Protein AF-A0A2X3K3F7-F1 (afdb_monomer_lite)

Sequence (188 aa):
MARFVVLVIDSFGVGAMKDVTLVRPQDAGANTCGHILSQLPHLQLPTLEKLGLINALGYAPGDMQPSDSATWGVAELQHEGGDTFMGHQEILGTRPLPPLRMPFRDVIDRVEQALVSAGWQVERRGDDLQFLWVNQAVAIGDNLEADLGQVYNITANLSVISFDDAIKIGRIVREQVQVGRSLHLAAC

Foldseek 3Di:
DPDDDDDDPAPQALFDDPCCCPQPVVCPTDGRPLVVCLVVQPDDDPVVLQQAVCVASVHRNHDRDGHPNHDDDDDDDQERDRDPVSVVCVVVPDRDDHWDQAFVVNLVVVLVVLCVVVPWDWDWDDDPATWIQTPVFWTWGFDPPDDGRQEIEIEGACVRDPPVVSVVSQVSQVVSDDHPYYYDHHYD

Organism: Escherichia coli (NCBI:txid562)

pLDDT: mean 90.26, std 9.82, range [47.12, 98.25]

Radius of gyration: 21.95 Å; chains: 1; bounding box: 50×35×58 Å

InterPro domains:
  IPR010045 Phosphopentomutase [PTHR21110] (1-183)
  IPR017850 Alkaline-phosphatase-like, core domain superfamily [G3DSA:3.40.720.10] (1-128)
  IPR017850 Alkaline-phosphatase-like, core domain superfamily [SSF53649] (3-114)

Secondary structure (DSSP, 8-state):
---------TT--SS--TTHHHH-GGGTT--HHHHHHHHSTT---HHHHHTTHHHHHSS-SSS----TT---------SSS--HHHHHHHHTT--PPPP----GGGTHHHHHHHHHHTT--EEEE-SSS-EEEETTTEEEEE-SSSSTTSBEEEEE-TTTS-HHHHHHHHHHHHHT--SSB---EEE-

Structure (mmCIF, N/CA/C/O backbone):
data_AF-A0A2X3K3F7-F1
#
_entry.id   AF-A0A2X3K3F7-F1
#
loop_
_atom_site.group_PDB
_atom_site.id
_atom_site.type_symbol
_atom_site.label_atom_id
_atom_site.label_alt_id
_atom_site.label_comp_id
_atom_site.label_asym_id
_atom_site.label_entity_id
_atom_site.label_seq_id
_atom_site.pdbx_PDB_ins_code
_atom_site.Cartn_x
_atom_site.Cartn_y
_atom_site.Cartn_z
_atom_site.occupancy
_atom_site.B_iso_or_equiv
_atom_site.auth_seq_id
_atom_site.auth_comp_id
_atom_site.auth_asym_id
_atom_site.auth_atom_id
_atom_site.pdbx_PDB_model_num
ATOM 1 N N . MET A 1 1 ? -7.650 -9.501 -32.379 1.00 72.19 1 MET A N 1
ATOM 2 C CA . MET A 1 1 ? -6.765 -9.924 -31.270 1.00 72.19 1 MET A CA 1
ATOM 3 C C . MET A 1 1 ? -7.655 -10.609 -30.237 1.00 72.19 1 MET A C 1
ATOM 5 O O . MET A 1 1 ? -8.638 -9.992 -29.859 1.00 72.19 1 MET A O 1
ATOM 9 N N . ALA A 1 2 ? -7.433 -11.880 -29.882 1.00 84.75 2 ALA A N 1
ATOM 10 C CA . ALA A 1 2 ? -8.417 -12.630 -29.078 1.00 84.75 2 ALA A CA 1
ATOM 11 C C . ALA A 1 2 ? -8.166 -12.582 -27.558 1.00 84.75 2 ALA A C 1
ATOM 13 O O . ALA A 1 2 ? -9.078 -12.891 -26.796 1.00 84.75 2 ALA A O 1
ATOM 14 N N . ARG A 1 3 ? -6.948 -12.233 -27.107 1.00 91.81 3 ARG A N 1
ATOM 15 C CA . ARG A 1 3 ? -6.550 -12.186 -25.686 1.00 91.81 3 ARG A CA 1
ATOM 16 C C . ARG A 1 3 ? -5.463 -11.135 -25.459 1.00 91.81 3 ARG A C 1
ATOM 18 O O . ARG A 1 3 ? -4.628 -10.930 -26.337 1.00 91.81 3 ARG A O 1
ATOM 25 N N . PHE A 1 4 ? -5.474 -10.529 -24.278 1.00 92.12 4 PHE A N 1
ATOM 26 C CA . PHE A 1 4 ? -4.468 -9.589 -23.788 1.00 92.12 4 PHE A CA 1
ATOM 27 C C . PHE A 1 4 ? -4.149 -9.947 -22.331 1.00 92.12 4 PHE A C 1
ATOM 29 O O . PHE A 1 4 ? -5.055 -10.335 -21.594 1.00 92.12 4 PHE A O 1
ATOM 36 N N . VAL A 1 5 ? -2.876 -9.874 -21.938 1.00 93.19 5 VAL A N 1
ATOM 37 C CA . VAL A 1 5 ? -2.409 -10.210 -20.585 1.00 93.19 5 VAL A CA 1
ATOM 38 C C . VAL A 1 5 ? -1.731 -8.982 -20.000 1.00 93.19 5 VAL A C 1
ATOM 40 O O . VAL A 1 5 ? -0.825 -8.431 -20.619 1.00 93.19 5 VAL A O 1
ATOM 43 N N . VAL A 1 6 ? -2.161 -8.587 -18.805 1.00 93.12 6 VAL A N 1
ATOM 44 C CA . VAL A 1 6 ? -1.529 -7.530 -18.011 1.00 93.12 6 VAL A CA 1
ATOM 45 C C . VAL A 1 6 ? -0.791 -8.192 -16.856 1.00 93.12 6 VAL A C 1
ATOM 47 O O . VAL A 1 6 ? -1.391 -8.959 -16.105 1.00 93.12 6 VAL A O 1
ATOM 50 N N . LEU A 1 7 ? 0.504 -7.905 -16.728 1.00 94.31 7 LEU A N 1
ATOM 51 C CA . LEU A 1 7 ? 1.331 -8.303 -15.592 1.00 94.31 7 LEU A CA 1
ATOM 52 C C . LEU A 1 7 ? 1.739 -7.040 -14.836 1.00 94.31 7 LEU A C 1
ATOM 54 O O . LEU A 1 7 ? 2.378 -6.165 -15.415 1.00 94.31 7 LEU A O 1
ATOM 58 N N . VAL A 1 8 ? 1.390 -6.966 -13.554 1.00 94.94 8 VAL A N 1
ATOM 59 C CA . VAL A 1 8 ? 1.801 -5.879 -12.659 1.00 94.94 8 VAL A CA 1
ATOM 60 C C . VAL A 1 8 ? 2.859 -6.430 -11.708 1.00 94.94 8 VAL A C 1
ATOM 62 O O . VAL A 1 8 ? 2.598 -7.391 -10.987 1.00 94.94 8 VAL A O 1
ATOM 65 N N . ILE A 1 9 ? 4.057 -5.842 -11.728 1.00 94.81 9 ILE A N 1
ATOM 66 C CA . ILE A 1 9 ? 5.096 -6.096 -10.725 1.00 94.81 9 ILE A CA 1
ATOM 67 C C . ILE A 1 9 ? 4.930 -5.014 -9.659 1.00 94.81 9 ILE A C 1
ATOM 69 O O . ILE A 1 9 ? 5.374 -3.881 -9.845 1.00 94.81 9 ILE A O 1
ATOM 73 N N . ASP A 1 10 ? 4.207 -5.345 -8.592 1.00 92.75 10 ASP A N 1
ATOM 74 C CA . ASP A 1 10 ? 3.819 -4.366 -7.574 1.00 92.75 10 ASP A CA 1
ATOM 75 C C . ASP A 1 10 ? 5.052 -3.711 -6.925 1.00 92.75 10 ASP A C 1
ATOM 77 O O . ASP A 1 10 ? 6.082 -4.360 -6.730 1.00 92.75 10 ASP A O 1
ATOM 81 N N . SER A 1 11 ? 4.955 -2.418 -6.606 1.00 90.94 11 SER A N 1
ATOM 82 C CA . SER A 1 11 ? 6.020 -1.557 -6.051 1.00 90.94 11 SER A CA 1
ATOM 83 C C . SER A 1 11 ? 7.311 -1.380 -6.883 1.00 90.94 11 SER A C 1
ATOM 85 O O . SER A 1 11 ? 8.252 -0.709 -6.447 1.00 90.94 11 SER A O 1
ATOM 87 N N . PHE A 1 12 ? 7.383 -1.924 -8.102 1.00 94.69 12 PHE A N 1
ATOM 88 C CA . PHE A 1 12 ? 8.602 -1.924 -8.919 1.00 94.69 12 PHE A CA 1
ATOM 89 C C . PHE A 1 12 ? 8.700 -0.703 -9.854 1.00 94.69 12 PHE A C 1
ATOM 91 O O . PHE A 1 12 ? 8.506 -0.797 -11.066 1.00 94.69 12 PHE A O 1
ATOM 98 N N . GLY A 1 13 ? 8.996 0.468 -9.281 1.00 94.69 13 GLY A N 1
ATOM 99 C CA . GLY A 1 13 ? 9.160 1.726 -10.023 1.00 94.69 13 GLY A CA 1
ATOM 100 C C . GLY A 1 13 ? 10.515 1.880 -10.735 1.00 94.69 13 GLY A C 1
ATOM 101 O O . GLY A 1 13 ? 11.536 1.364 -10.276 1.00 94.69 13 GLY A O 1
ATOM 102 N N . VAL A 1 14 ? 10.536 2.647 -11.834 1.00 96.06 14 VAL A N 1
ATOM 103 C CA . VAL A 1 14 ? 11.740 2.951 -12.649 1.00 96.06 14 VAL A CA 1
ATOM 104 C C . VAL A 1 14 ? 12.329 4.350 -12.407 1.00 96.06 14 VAL A C 1
ATOM 106 O O . VAL A 1 14 ? 13.217 4.788 -13.132 1.00 96.06 14 VAL A O 1
ATOM 109 N N . GLY A 1 15 ? 11.847 5.059 -11.386 1.00 94.69 15 GLY A N 1
ATOM 110 C CA . GLY A 1 15 ? 12.332 6.385 -11.008 1.00 94.69 15 GLY A CA 1
ATOM 111 C C . GLY A 1 15 ? 11.237 7.262 -10.408 1.00 94.69 15 GLY A C 1
ATOM 112 O O . GLY A 1 15 ? 10.048 7.013 -10.605 1.00 94.69 15 GLY A O 1
ATOM 113 N N . ALA A 1 16 ? 11.653 8.285 -9.668 1.00 93.50 16 ALA A N 1
ATOM 114 C CA . ALA A 1 16 ? 10.769 9.284 -9.088 1.00 93.50 16 ALA A CA 1
ATOM 115 C C . ALA A 1 16 ? 10.138 10.165 -10.180 1.00 93.50 16 ALA A C 1
ATOM 117 O O . ALA A 1 16 ? 10.809 10.573 -11.132 1.00 93.50 16 ALA A O 1
ATOM 118 N N . MET A 1 17 ? 8.855 10.492 -10.016 1.00 92.69 17 MET A N 1
ATOM 119 C CA . MET A 1 17 ? 8.161 11.463 -10.865 1.00 92.69 17 MET A CA 1
ATOM 120 C C . MET A 1 17 ? 8.674 12.888 -10.621 1.00 92.69 17 MET A C 1
ATOM 122 O O . MET A 1 17 ? 9.262 13.200 -9.582 1.00 92.69 17 MET A O 1
ATOM 126 N N . LYS A 1 18 ? 8.452 13.781 -11.590 1.00 90.69 18 LYS A N 1
ATOM 127 C CA . LYS A 1 18 ? 8.990 15.156 -11.566 1.00 90.69 18 LYS A CA 1
ATOM 128 C C . LYS A 1 18 ? 8.441 16.011 -10.424 1.00 90.69 18 LYS A C 1
ATOM 130 O O . LYS A 1 18 ? 9.105 16.946 -9.989 1.00 90.69 18 LYS A O 1
ATOM 135 N N . ASP A 1 19 ? 7.233 15.714 -9.972 1.00 89.25 19 ASP A N 1
ATOM 136 C CA . ASP A 1 19 ? 6.513 16.420 -8.918 1.00 89.25 19 ASP A CA 1
ATOM 137 C C . ASP A 1 19 ? 6.838 15.905 -7.508 1.00 89.25 19 ASP A C 1
ATOM 139 O O . ASP A 1 19 ? 6.460 16.558 -6.537 1.00 89.25 19 ASP A O 1
ATOM 143 N N . VAL A 1 20 ? 7.576 14.794 -7.368 1.00 90.50 20 VAL A N 1
ATOM 144 C CA . VAL A 1 20 ? 7.874 14.158 -6.069 1.00 90.50 20 VAL A CA 1
ATOM 145 C C . VAL A 1 20 ? 8.472 15.143 -5.068 1.00 90.50 20 VAL A C 1
ATOM 147 O O . VAL A 1 20 ? 8.073 15.154 -3.911 1.00 90.50 20 VAL A O 1
ATOM 150 N N . THR A 1 21 ? 9.362 16.041 -5.491 1.00 89.50 21 THR A N 1
ATOM 151 C CA . THR A 1 21 ? 9.960 17.045 -4.591 1.00 89.50 21 THR A CA 1
ATOM 152 C C . THR A 1 21 ? 8.951 18.052 -4.033 1.00 89.50 21 THR A C 1
ATOM 154 O O . THR A 1 21 ? 9.218 18.662 -2.999 1.00 89.50 21 THR A O 1
ATOM 157 N N . LEU A 1 22 ? 7.801 18.222 -4.690 1.00 87.94 22 LEU A N 1
ATOM 158 C CA . LEU A 1 22 ? 6.714 19.103 -4.270 1.00 87.94 22 LEU A CA 1
ATOM 159 C C . LEU A 1 22 ? 5.677 18.361 -3.423 1.00 87.94 22 LEU A C 1
ATOM 161 O O . LEU A 1 22 ? 5.235 18.890 -2.406 1.00 87.94 22 LEU A O 1
ATOM 165 N N . VAL A 1 23 ? 5.277 17.155 -3.842 1.00 85.62 23 VAL A N 1
ATOM 166 C CA . VAL A 1 23 ? 4.144 16.434 -3.234 1.00 85.62 23 VAL A CA 1
ATOM 167 C C . VAL A 1 23 ? 4.560 15.398 -2.187 1.00 85.62 23 VAL A C 1
ATOM 169 O O . VAL A 1 23 ? 3.798 15.127 -1.261 1.00 85.62 23 VAL A O 1
ATOM 172 N N . ARG A 1 24 ? 5.761 14.820 -2.313 1.00 86.94 24 ARG A N 1
ATOM 173 C CA . ARG A 1 24 ? 6.313 13.767 -1.440 1.00 86.94 24 ARG A CA 1
ATOM 174 C C . ARG A 1 24 ? 7.835 13.905 -1.307 1.00 86.94 24 ARG A C 1
ATOM 176 O O . ARG A 1 24 ? 8.577 13.029 -1.752 1.00 86.94 24 ARG A O 1
ATOM 183 N N . PRO A 1 25 ? 8.339 14.999 -0.710 1.00 88.88 25 PRO A N 1
ATOM 184 C CA . PRO A 1 25 ? 9.775 15.276 -0.648 1.00 88.88 25 PRO A CA 1
ATOM 185 C C . PRO A 1 25 ? 10.594 14.158 0.017 1.00 88.88 25 PRO A C 1
ATOM 187 O O . PRO A 1 25 ? 11.779 14.022 -0.275 1.00 88.88 25 PRO A O 1
ATOM 190 N N . GLN A 1 26 ? 9.975 13.338 0.870 1.00 88.25 26 GLN A N 1
ATOM 191 C CA . GLN A 1 26 ? 10.596 12.160 1.476 1.00 88.25 26 GLN A CA 1
ATOM 192 C C . GLN A 1 26 ? 10.981 11.063 0.467 1.00 88.25 26 GLN A C 1
ATOM 194 O O . GLN A 1 26 ? 11.910 10.308 0.735 1.00 88.25 26 GLN A O 1
ATOM 199 N N . ASP A 1 27 ? 10.317 11.005 -0.691 1.00 90.12 27 ASP A N 1
ATOM 200 C CA . ASP A 1 27 ? 10.570 10.016 -1.748 1.00 90.12 27 ASP A CA 1
ATOM 201 C C . ASP A 1 27 ? 11.509 10.567 -2.842 1.00 90.12 27 ASP A C 1
ATOM 203 O O . ASP A 1 27 ? 11.710 9.948 -3.892 1.00 90.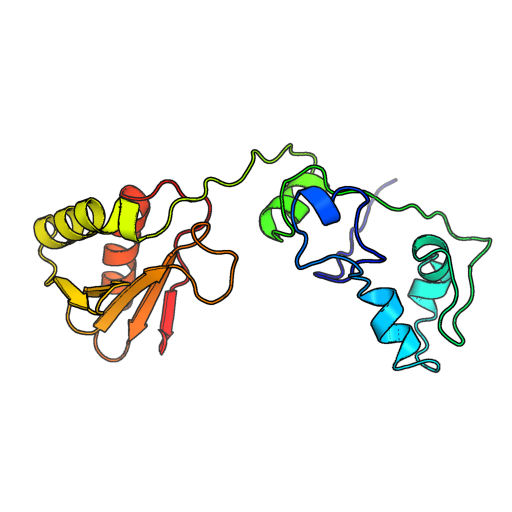12 27 ASP A O 1
ATOM 207 N N . ALA A 1 28 ? 12.097 11.749 -2.626 1.00 92.31 28 ALA A N 1
ATOM 208 C CA . ALA A 1 28 ? 13.020 12.357 -3.574 1.00 92.31 28 ALA A CA 1
ATOM 209 C C . ALA A 1 28 ? 14.226 11.438 -3.845 1.00 92.31 28 ALA A C 1
ATOM 211 O O . ALA A 1 28 ? 14.937 11.019 -2.934 1.00 92.31 28 ALA A O 1
ATOM 212 N N . GLY A 1 29 ? 14.468 11.146 -5.126 1.00 92.75 29 GLY A N 1
ATOM 213 C CA . GLY A 1 29 ? 15.538 10.241 -5.556 1.00 92.75 29 GLY A CA 1
ATOM 214 C C . GLY A 1 29 ? 15.168 8.753 -5.538 1.00 92.75 29 GLY A C 1
ATOM 215 O O . GLY A 1 29 ? 16.035 7.922 -5.800 1.00 92.75 29 GLY A O 1
ATOM 216 N N . ALA A 1 30 ? 13.909 8.391 -5.270 1.00 94.06 30 ALA A N 1
ATOM 217 C CA . ALA A 1 30 ? 13.462 7.005 -5.362 1.00 94.06 30 ALA A CA 1
ATOM 218 C C . ALA A 1 30 ? 13.681 6.428 -6.775 1.00 94.06 30 ALA A C 1
ATOM 220 O O . ALA A 1 30 ? 13.276 7.016 -7.776 1.00 94.06 30 ALA A O 1
ATOM 221 N N . ASN A 1 31 ? 14.311 5.255 -6.863 1.00 96.69 31 ASN A N 1
ATOM 222 C CA . ASN A 1 31 ? 14.410 4.467 -8.091 1.00 96.69 31 ASN A CA 1
ATOM 223 C C . ASN A 1 31 ? 14.585 2.983 -7.742 1.00 96.69 31 ASN A C 1
ATOM 225 O O . ASN A 1 31 ? 15.706 2.504 -7.579 1.00 96.69 31 ASN A O 1
ATOM 229 N N . THR A 1 32 ? 13.477 2.256 -7.588 1.00 96.31 32 THR A N 1
ATOM 230 C CA . THR A 1 32 ? 13.492 0.857 -7.133 1.00 96.31 32 THR A CA 1
ATOM 231 C C . THR A 1 32 ? 14.276 -0.043 -8.087 1.00 96.31 32 THR A C 1
ATOM 233 O O . THR A 1 32 ? 15.220 -0.709 -7.665 1.00 96.31 32 THR A O 1
ATOM 236 N N . CYS A 1 33 ? 13.932 -0.029 -9.379 1.00 96.81 33 CYS A N 1
ATOM 237 C CA . CYS A 1 33 ? 14.613 -0.822 -10.403 1.00 96.81 33 CYS A CA 1
ATOM 238 C C . CYS A 1 33 ? 16.107 -0.474 -10.478 1.00 96.81 33 CYS A C 1
ATOM 240 O O . CYS A 1 33 ? 16.961 -1.358 -10.391 1.00 96.81 33 CYS A O 1
ATOM 242 N N . GLY A 1 34 ? 16.424 0.822 -10.562 1.00 96.94 34 GLY A N 1
ATOM 243 C CA . GLY A 1 34 ? 17.795 1.313 -10.632 1.00 96.94 34 GLY A CA 1
ATOM 244 C C . GLY A 1 34 ? 18.634 0.894 -9.428 1.00 96.94 34 GLY A C 1
ATOM 245 O O . GLY A 1 34 ? 19.728 0.371 -9.606 1.00 96.94 34 GLY A O 1
ATOM 246 N N . HIS A 1 35 ? 18.124 1.061 -8.204 1.00 97.44 35 HIS A N 1
ATOM 247 C CA . HIS A 1 35 ? 18.850 0.684 -6.989 1.00 97.44 35 HIS A CA 1
ATOM 248 C C . HIS A 1 35 ? 19.063 -0.828 -6.869 1.00 97.44 35 HIS A C 1
ATOM 250 O O . HIS A 1 35 ? 20.160 -1.246 -6.498 1.00 97.44 35 HIS A O 1
ATOM 256 N N . ILE A 1 36 ? 18.063 -1.648 -7.217 1.00 96.88 36 ILE A N 1
ATOM 257 C CA . ILE A 1 36 ? 18.200 -3.113 -7.209 1.00 96.88 36 ILE A CA 1
ATOM 258 C C . ILE A 1 36 ? 19.294 -3.547 -8.184 1.00 96.88 36 ILE A C 1
ATOM 260 O O . ILE A 1 36 ? 20.192 -4.295 -7.802 1.00 96.88 36 ILE A O 1
ATOM 264 N N . LEU A 1 37 ? 19.252 -3.058 -9.424 1.00 96.56 37 LEU A N 1
ATOM 265 C CA . LEU A 1 37 ? 20.234 -3.433 -10.438 1.00 96.56 37 LEU A CA 1
ATOM 266 C C . LEU A 1 37 ? 21.633 -2.876 -10.133 1.00 96.56 37 LEU A C 1
ATOM 268 O O . LEU A 1 37 ? 22.616 -3.552 -10.408 1.00 96.56 37 LEU A O 1
ATOM 272 N N . SER A 1 38 ? 21.746 -1.700 -9.506 1.00 96.38 38 SER A N 1
ATOM 273 C CA . SER A 1 38 ? 23.041 -1.184 -9.038 1.00 96.38 38 SER A CA 1
ATOM 274 C C . SER A 1 38 ? 23.641 -2.027 -7.907 1.00 96.38 38 SER A C 1
ATOM 276 O O . SER A 1 38 ? 24.858 -2.177 -7.833 1.00 96.38 38 SER A O 1
ATOM 278 N N . GLN A 1 39 ? 22.814 -2.568 -7.004 1.00 97.94 39 GLN A N 1
ATOM 279 C CA . GLN A 1 39 ? 23.281 -3.451 -5.927 1.00 97.94 39 GLN A CA 1
ATOM 280 C C . GLN A 1 39 ? 23.583 -4.871 -6.420 1.00 97.94 39 GLN A C 1
ATOM 282 O O . GLN A 1 39 ? 24.449 -5.546 -5.865 1.00 97.94 39 GLN A O 1
ATOM 287 N N . LEU A 1 40 ? 22.879 -5.321 -7.460 1.00 97.31 40 LEU A N 1
ATOM 288 C CA . LEU A 1 40 ? 23.013 -6.643 -8.064 1.00 97.31 40 LEU A CA 1
ATOM 289 C C . LEU A 1 40 ? 23.355 -6.508 -9.558 1.00 97.31 40 LEU A C 1
ATOM 291 O O . LEU A 1 40 ? 22.532 -6.864 -10.404 1.00 97.31 40 LEU A O 1
ATOM 295 N N . PRO A 1 41 ? 24.566 -6.035 -9.910 1.00 95.81 41 PRO A N 1
ATOM 296 C CA . PRO A 1 41 ? 24.918 -5.702 -11.296 1.00 95.81 41 PRO A CA 1
ATOM 297 C C . PRO A 1 41 ? 24.871 -6.905 -12.246 1.00 95.81 41 PRO A C 1
ATOM 299 O O . PRO A 1 41 ? 24.624 -6.737 -13.435 1.00 95.81 41 PRO A O 1
ATOM 302 N N . HIS A 1 42 ? 25.046 -8.117 -11.713 1.00 97.62 42 HIS A N 1
ATOM 303 C CA . HIS A 1 42 ? 25.013 -9.369 -12.471 1.00 97.62 42 HIS A CA 1
ATOM 304 C C . HIS A 1 42 ? 23.628 -10.031 -12.517 1.00 97.62 42 HIS A C 1
ATOM 306 O O . HIS A 1 42 ? 23.504 -11.139 -13.041 1.00 97.62 42 HIS A O 1
ATOM 312 N N . LEU A 1 43 ? 22.588 -9.414 -11.943 1.00 96.69 43 LEU A N 1
ATOM 313 C CA . LEU A 1 43 ? 21.226 -9.939 -12.020 1.00 96.69 43 LEU A CA 1
ATOM 314 C C . LEU A 1 43 ? 20.769 -9.976 -13.483 1.00 96.69 43 LEU A C 1
ATOM 316 O O . LEU A 1 43 ? 20.803 -8.968 -14.179 1.00 96.69 43 LEU A O 1
ATOM 320 N N . GLN A 1 44 ? 20.310 -11.143 -13.934 1.00 95.50 44 GLN A N 1
ATOM 321 C CA . GLN A 1 44 ? 19.855 -11.356 -15.305 1.00 95.50 44 GLN A CA 1
ATOM 322 C C . GLN A 1 44 ? 18.349 -11.608 -15.330 1.00 95.50 44 GLN A C 1
ATOM 324 O O . GLN A 1 44 ? 17.865 -12.608 -14.797 1.00 95.50 44 GLN A O 1
ATOM 329 N N . LEU A 1 45 ? 17.607 -10.721 -15.993 1.00 95.88 45 LEU A N 1
ATOM 330 C CA . LEU A 1 45 ? 16.164 -10.845 -16.211 1.00 95.88 45 LEU A CA 1
ATOM 331 C C . LEU A 1 45 ? 15.881 -10.832 -17.721 1.00 95.88 45 LEU A C 1
ATOM 333 O O . LEU A 1 45 ? 15.252 -9.895 -18.214 1.00 95.88 45 LEU A O 1
ATOM 337 N N . PRO A 1 46 ? 16.320 -11.859 -18.476 1.00 96.31 46 PRO A N 1
ATOM 338 C CA . PRO A 1 46 ? 16.393 -11.815 -19.942 1.00 96.31 46 PRO A CA 1
ATOM 339 C C . PRO A 1 46 ? 15.039 -11.547 -20.615 1.00 96.31 46 PRO A C 1
ATOM 341 O O . PRO A 1 46 ? 14.961 -10.897 -21.656 1.00 96.31 46 PRO A O 1
ATOM 344 N N . THR A 1 47 ? 13.937 -12.003 -20.014 1.00 97.00 47 THR A N 1
ATOM 345 C CA . THR A 1 47 ? 12.590 -11.707 -20.521 1.00 97.00 47 THR A CA 1
ATOM 346 C C . THR A 1 47 ? 12.227 -10.232 -20.349 1.00 97.00 47 THR A C 1
ATOM 348 O O . THR A 1 47 ? 11.714 -9.627 -21.285 1.00 97.00 47 THR A O 1
ATOM 351 N N . LEU A 1 48 ? 12.490 -9.641 -19.180 1.00 96.50 48 LEU A N 1
ATOM 352 C CA . LEU A 1 48 ? 12.183 -8.229 -18.918 1.00 96.50 48 LEU A CA 1
ATOM 353 C C . LEU A 1 48 ? 13.129 -7.301 -19.684 1.00 96.50 48 LEU A C 1
ATOM 355 O O . LEU A 1 48 ? 12.696 -6.269 -20.188 1.00 96.50 48 LEU A O 1
ATOM 359 N N . GLU A 1 49 ? 14.390 -7.703 -19.836 1.00 96.62 49 GLU A N 1
ATOM 360 C CA . GLU A 1 49 ? 15.364 -7.054 -20.712 1.00 96.62 49 GLU A CA 1
ATOM 361 C C . GLU A 1 49 ? 14.830 -6.951 -22.144 1.00 96.62 49 GLU A C 1
ATOM 363 O O . GLU A 1 49 ? 14.695 -5.858 -22.692 1.00 96.62 49 GLU A O 1
ATOM 368 N N . LYS A 1 50 ? 14.410 -8.088 -22.715 1.00 97.44 50 LYS A N 1
ATOM 369 C CA . LYS A 1 50 ? 13.845 -8.156 -24.064 1.00 97.44 50 LYS A CA 1
ATOM 370 C C . LYS A 1 50 ? 12.582 -7.308 -24.217 1.00 97.44 50 LYS A C 1
ATOM 372 O O . LYS A 1 50 ? 12.380 -6.725 -25.283 1.00 97.44 50 LYS A O 1
ATOM 377 N N . LEU A 1 51 ? 11.751 -7.244 -23.174 1.00 97.19 51 LEU A N 1
ATOM 378 C CA . LEU A 1 51 ? 10.543 -6.412 -23.123 1.00 97.19 51 LEU A CA 1
ATOM 379 C C . LEU A 1 51 ? 10.834 -4.914 -22.923 1.00 97.19 51 LEU A C 1
ATOM 381 O O . LEU A 1 51 ? 9.909 -4.113 -23.020 1.00 97.19 51 LEU A O 1
ATOM 385 N N . GLY A 1 52 ? 12.092 -4.524 -22.705 1.00 97.75 52 GLY A N 1
ATOM 386 C CA . GLY A 1 52 ? 12.518 -3.128 -22.670 1.00 97.75 52 GLY A CA 1
ATOM 387 C C . GLY A 1 52 ? 12.628 -2.521 -21.275 1.00 97.75 52 GLY A C 1
ATOM 388 O O . GLY A 1 52 ? 12.514 -1.304 -21.141 1.00 97.75 52 GLY A O 1
ATOM 389 N N . LEU A 1 53 ? 12.859 -3.328 -20.231 1.00 97.50 53 LEU A N 1
ATOM 390 C CA . LEU A 1 53 ? 13.025 -2.823 -18.862 1.00 97.50 53 LEU A CA 1
ATOM 391 C C . LEU A 1 53 ? 14.125 -1.752 -18.762 1.00 97.50 53 LEU A C 1
ATOM 393 O O . LEU A 1 53 ? 13.915 -0.708 -18.150 1.00 97.50 53 LEU A O 1
ATOM 397 N N . ILE A 1 54 ? 15.280 -1.989 -19.392 1.00 97.88 54 ILE A N 1
ATOM 398 C CA . ILE A 1 54 ? 16.402 -1.037 -19.378 1.00 97.88 54 ILE A CA 1
ATOM 399 C C . ILE A 1 54 ? 16.087 0.204 -20.219 1.00 97.88 54 ILE A C 1
ATOM 401 O O . ILE A 1 54 ? 16.468 1.311 -19.845 1.00 97.88 54 ILE A O 1
ATOM 405 N N . ASN A 1 55 ? 15.325 0.056 -21.308 1.00 98.25 55 ASN A N 1
ATOM 406 C CA . ASN A 1 55 ? 14.846 1.201 -22.080 1.00 98.25 55 ASN A CA 1
ATOM 407 C C . ASN A 1 55 ? 13.944 2.108 -21.226 1.00 98.25 55 ASN A C 1
ATOM 409 O O . ASN A 1 55 ? 14.134 3.320 -21.231 1.00 98.25 55 ASN A O 1
ATOM 413 N N . ALA A 1 56 ? 13.017 1.521 -20.458 1.00 97.38 56 ALA A N 1
ATOM 414 C CA . ALA A 1 56 ? 12.131 2.255 -19.554 1.00 97.38 56 ALA A CA 1
ATOM 415 C C . ALA A 1 56 ? 12.883 2.924 -18.391 1.00 97.38 56 ALA A C 1
ATOM 417 O O . ALA A 1 56 ? 12.520 4.026 -17.989 1.00 97.38 56 ALA A O 1
ATOM 418 N N . LEU A 1 57 ? 13.945 2.290 -17.879 1.00 97.00 57 LEU A N 1
ATOM 419 C CA . LEU A 1 57 ? 14.826 2.885 -16.868 1.00 97.00 57 LEU A CA 1
ATOM 420 C C . LEU A 1 57 ? 15.643 4.068 -17.423 1.00 97.00 57 LEU A C 1
ATOM 422 O O . LEU A 1 57 ? 15.973 4.994 -16.687 1.00 97.00 57 LEU A O 1
ATOM 426 N N . GLY A 1 58 ? 15.976 4.048 -18.717 1.00 96.56 58 GLY A N 1
ATOM 427 C CA . GLY A 1 58 ? 16.699 5.120 -19.410 1.00 96.56 58 GLY A CA 1
ATOM 428 C C . GLY A 1 58 ? 18.222 5.091 -19.242 1.00 96.56 58 GLY A C 1
ATOM 429 O O . GLY A 1 58 ? 18.918 5.899 -19.855 1.00 96.56 58 GLY A O 1
ATOM 430 N N . TYR A 1 59 ? 18.757 4.165 -18.444 1.00 96.25 59 TYR A N 1
ATOM 431 C CA . TYR A 1 59 ? 20.190 3.915 -18.284 1.00 96.25 59 TYR A CA 1
ATOM 432 C C . TYR A 1 59 ? 20.440 2.465 -17.838 1.00 96.25 59 TYR A C 1
ATOM 434 O O . TYR A 1 59 ? 19.529 1.797 -17.351 1.00 96.25 59 TYR A O 1
ATOM 442 N N . ALA A 1 60 ? 21.676 1.980 -17.994 1.00 95.25 60 ALA A N 1
ATOM 443 C CA . ALA A 1 60 ? 22.082 0.620 -17.629 1.00 95.25 60 ALA A CA 1
ATOM 444 C C . ALA A 1 60 ? 22.974 0.630 -16.365 1.00 95.25 60 ALA A C 1
ATOM 446 O O . ALA A 1 60 ? 24.169 0.902 -16.472 1.00 95.25 60 ALA A O 1
ATOM 447 N N . PRO A 1 61 ? 22.423 0.376 -15.161 1.00 93.19 61 PRO A N 1
ATOM 448 C CA . PRO A 1 61 ? 23.202 0.302 -13.912 1.00 93.19 61 PRO A CA 1
ATOM 449 C C . PRO A 1 61 ? 24.037 -0.979 -13.738 1.00 93.19 61 PRO A C 1
ATOM 451 O O . PRO A 1 61 ? 24.866 -1.035 -12.833 1.00 93.19 61 PRO A O 1
ATOM 454 N N . GLY A 1 62 ? 23.812 -2.000 -14.565 1.00 93.88 62 GLY A N 1
ATOM 455 C CA . GLY A 1 62 ? 24.471 -3.304 -14.477 1.00 93.88 62 GLY A CA 1
ATOM 456 C C . GLY A 1 62 ? 24.679 -3.932 -15.855 1.00 93.88 62 GLY A C 1
ATOM 457 O O . GLY A 1 62 ? 24.766 -3.226 -16.858 1.00 93.88 62 GLY A O 1
ATOM 458 N N . ASP A 1 63 ? 24.735 -5.262 -15.905 1.00 96.12 63 ASP A N 1
ATOM 459 C CA . ASP A 1 63 ? 25.067 -6.009 -17.125 1.00 96.12 63 ASP A CA 1
ATOM 460 C C . ASP A 1 63 ? 23.935 -6.001 -18.164 1.00 96.12 63 ASP A C 1
ATOM 462 O O . ASP A 1 63 ? 24.197 -6.116 -19.364 1.00 96.12 63 ASP A O 1
ATOM 466 N N . MET A 1 64 ? 22.683 -5.855 -17.715 1.00 97.06 64 MET A N 1
ATOM 467 C CA . MET A 1 64 ? 21.511 -5.821 -18.590 1.00 97.06 64 MET A CA 1
ATOM 468 C C . MET A 1 64 ? 21.532 -4.613 -19.544 1.00 97.06 64 MET A C 1
ATOM 470 O O . MET A 1 64 ? 21.903 -3.505 -19.157 1.00 97.06 64 MET A O 1
ATOM 474 N N . GLN A 1 65 ? 21.072 -4.812 -20.779 1.00 96.94 65 GLN A N 1
ATOM 475 C CA . GLN A 1 65 ? 21.137 -3.847 -21.877 1.00 96.94 65 GLN A CA 1
ATOM 476 C C . GLN A 1 65 ? 19.749 -3.440 -22.412 1.00 96.94 65 GLN A C 1
ATOM 478 O O . GLN A 1 65 ? 18.771 -4.178 -22.264 1.00 96.94 65 GLN A O 1
ATOM 483 N N . PRO A 1 66 ? 19.628 -2.265 -23.063 1.00 97.31 66 PRO A N 1
ATOM 484 C CA . PRO A 1 66 ? 18.427 -1.896 -23.810 1.00 97.31 66 PRO A CA 1
ATOM 485 C C . PRO A 1 66 ? 18.116 -2.883 -24.949 1.00 97.31 66 PRO A C 1
ATOM 487 O O . PRO A 1 66 ? 19.016 -3.435 -25.579 1.00 97.31 66 PRO A O 1
ATOM 490 N N . SER A 1 67 ? 16.830 -3.057 -25.257 1.00 97.69 67 SER A N 1
ATOM 491 C CA . SER A 1 67 ? 16.334 -3.876 -26.367 1.00 97.69 67 SER A CA 1
ATOM 492 C C . SER A 1 67 ? 15.795 -2.990 -27.491 1.00 97.69 67 SER A C 1
ATOM 494 O O . SER A 1 67 ? 14.821 -2.261 -27.298 1.00 97.69 67 SER A O 1
ATOM 496 N N . ASP A 1 68 ? 16.378 -3.090 -28.688 1.00 96.81 68 ASP A N 1
ATOM 497 C CA . ASP A 1 68 ? 15.921 -2.357 -29.885 1.00 96.81 68 ASP A CA 1
ATOM 498 C C . ASP A 1 68 ? 14.560 -2.849 -30.403 1.00 96.81 68 ASP A C 1
ATOM 500 O O . ASP A 1 68 ? 13.849 -2.145 -31.116 1.00 96.81 68 ASP A O 1
ATOM 504 N N . SER A 1 69 ? 14.193 -4.083 -30.050 1.00 96.31 69 SER A N 1
ATOM 505 C CA . SER A 1 69 ? 12.945 -4.723 -30.485 1.00 96.31 69 SER A CA 1
ATOM 506 C C . SER A 1 69 ? 11.759 -4.461 -29.553 1.00 96.31 69 SER A C 1
ATOM 508 O O . SER A 1 69 ? 10.635 -4.869 -29.856 1.00 96.31 69 SER A O 1
ATOM 510 N N . ALA A 1 70 ? 11.995 -3.815 -28.409 1.00 97.44 70 ALA A N 1
ATOM 511 C CA . ALA A 1 70 ? 10.971 -3.580 -27.406 1.00 97.44 70 ALA A CA 1
ATOM 512 C C . ALA A 1 70 ? 10.016 -2.450 -27.816 1.00 97.44 70 ALA A C 1
ATOM 514 O O . ALA A 1 70 ? 10.434 -1.378 -28.247 1.00 97.44 70 ALA A O 1
ATOM 515 N N . THR A 1 71 ? 8.717 -2.660 -27.599 1.00 97.69 71 THR A N 1
ATOM 516 C CA . THR A 1 71 ? 7.750 -1.559 -27.496 1.00 97.69 71 THR A CA 1
ATOM 517 C C . THR A 1 71 ? 7.618 -1.210 -26.023 1.00 97.69 71 THR A C 1
ATOM 519 O O . THR A 1 71 ? 7.136 -2.031 -25.246 1.00 97.69 71 THR A O 1
ATOM 522 N N . TRP A 1 72 ? 8.066 -0.020 -25.641 1.00 97.00 72 TRP A N 1
ATOM 523 C CA . TRP A 1 72 ? 8.165 0.388 -24.244 1.00 97.00 72 TRP A CA 1
ATOM 524 C C . TRP A 1 72 ? 7.689 1.829 -24.053 1.00 97.00 72 TRP A C 1
ATOM 526 O O . TRP A 1 72 ? 7.588 2.609 -25.001 1.00 97.00 72 TRP A O 1
ATOM 536 N N . GLY A 1 73 ? 7.401 2.169 -22.803 1.00 95.75 73 GLY A N 1
ATOM 537 C CA . GLY A 1 73 ? 7.076 3.515 -22.363 1.00 95.75 73 GLY A CA 1
ATOM 538 C C . GLY A 1 73 ? 7.123 3.592 -20.842 1.00 95.75 73 GLY A C 1
ATOM 539 O O . GLY A 1 73 ? 7.196 2.566 -20.165 1.00 95.75 73 GLY A O 1
ATOM 540 N N . VAL A 1 74 ? 7.075 4.811 -20.319 1.00 95.56 74 VAL A N 1
ATOM 541 C CA . VAL A 1 74 ? 6.910 5.087 -18.890 1.00 95.56 74 VAL A CA 1
ATOM 542 C C . VAL A 1 74 ? 5.613 5.857 -18.689 1.00 95.56 74 VAL A C 1
ATOM 544 O O . VAL A 1 74 ? 5.246 6.681 -19.528 1.00 95.56 74 VAL A O 1
ATOM 547 N N . ALA A 1 75 ? 4.912 5.565 -17.601 1.00 93.44 75 ALA A N 1
ATOM 548 C CA . ALA A 1 75 ? 3.693 6.259 -17.216 1.00 93.44 75 ALA A CA 1
ATOM 549 C C . ALA A 1 75 ? 3.931 6.977 -15.887 1.00 93.44 75 ALA A C 1
ATOM 551 O O . ALA A 1 75 ? 4.460 6.388 -14.946 1.00 93.44 75 ALA A O 1
ATOM 552 N N . GLU A 1 76 ? 3.554 8.250 -15.838 1.00 92.06 76 GLU A N 1
ATOM 553 C CA . GLU A 1 76 ? 3.440 9.008 -14.594 1.00 92.06 76 GLU A CA 1
ATOM 554 C C . GLU A 1 76 ? 2.092 8.671 -13.941 1.00 92.06 76 GLU A C 1
ATOM 556 O O . GLU A 1 76 ? 1.113 8.418 -14.647 1.00 92.06 76 GLU A O 1
ATOM 561 N N . LEU A 1 77 ? 2.045 8.649 -12.608 1.00 90.50 77 LEU A N 1
ATOM 562 C CA . LEU A 1 77 ? 0.808 8.430 -11.862 1.00 90.50 77 LEU A CA 1
ATOM 563 C C . LEU A 1 77 ? -0.075 9.675 -11.953 1.00 90.50 77 LEU A C 1
ATOM 565 O O . LEU A 1 77 ? 0.393 10.794 -11.751 1.00 90.50 77 LEU A O 1
ATOM 569 N N . GLN A 1 78 ? -1.362 9.493 -12.238 1.00 88.88 78 GLN A N 1
ATOM 570 C CA . GLN A 1 78 ? -2.326 10.585 -12.163 1.00 88.88 78 GLN A CA 1
ATOM 571 C C . GLN A 1 78 ? -2.844 10.794 -10.734 1.00 88.88 78 GLN A C 1
ATOM 573 O O . GLN A 1 78 ? -3.142 11.926 -10.345 1.00 88.88 78 GLN A O 1
ATOM 578 N N . HIS A 1 79 ? -3.012 9.715 -9.968 1.00 88.62 79 HIS A N 1
ATOM 579 C CA . HIS A 1 79 ? -3.455 9.798 -8.578 1.00 88.62 79 HIS A CA 1
ATOM 580 C C . HIS A 1 79 ? -2.374 10.371 -7.650 1.00 88.62 79 HIS A C 1
ATOM 582 O O . HIS A 1 79 ? -1.179 10.314 -7.925 1.00 88.62 79 HIS A O 1
ATOM 588 N N . GLU A 1 80 ? -2.807 10.915 -6.513 1.00 84.56 80 GLU A N 1
ATOM 589 C CA . GLU A 1 80 ? -1.896 11.439 -5.499 1.00 84.56 80 GLU A CA 1
ATOM 590 C C . GLU A 1 80 ? -1.329 10.303 -4.640 1.00 84.56 80 GLU A C 1
ATOM 592 O O . GLU A 1 80 ? -2.080 9.516 -4.062 1.00 84.56 80 GLU A O 1
ATOM 597 N N . GLY A 1 81 ? -0.006 10.268 -4.483 1.00 82.06 81 GLY A N 1
ATOM 598 C CA . GLY A 1 81 ? 0.657 9.281 -3.637 1.00 82.06 81 GLY A CA 1
ATOM 599 C C . GLY A 1 81 ? 1.228 8.096 -4.410 1.00 82.06 81 GLY A C 1
ATOM 600 O O . GLY A 1 81 ? 1.429 8.157 -5.615 1.00 82.06 81 GLY A O 1
ATOM 601 N N . GLY A 1 82 ? 1.515 7.023 -3.676 1.00 81.31 82 GLY A N 1
ATOM 602 C CA . GLY A 1 82 ? 1.928 5.729 -4.222 1.00 81.31 82 GLY A CA 1
ATOM 603 C C . GLY A 1 82 ? 1.020 4.604 -3.728 1.00 81.31 82 GLY A C 1
ATOM 604 O O . GLY A 1 82 ? 1.514 3.554 -3.330 1.00 81.31 82 GLY A O 1
ATOM 605 N N . ASP A 1 83 ? -0.295 4.844 -3.653 1.00 83.69 83 ASP A N 1
ATOM 606 C CA . ASP A 1 83 ? -1.243 3.852 -3.134 1.00 83.69 83 ASP A CA 1
ATOM 607 C C . ASP A 1 83 ? -1.544 2.765 -4.178 1.00 83.69 83 ASP A C 1
ATOM 609 O O . ASP A 1 83 ? -2.029 3.030 -5.281 1.00 83.69 83 ASP A O 1
ATOM 613 N N . THR A 1 84 ? -1.320 1.506 -3.796 1.00 83.81 84 THR A N 1
ATOM 614 C CA . THR A 1 84 ? -1.536 0.338 -4.660 1.00 83.81 84 THR A CA 1
ATOM 615 C C . THR A 1 84 ? -2.966 0.247 -5.198 1.00 83.81 84 THR A C 1
ATOM 617 O O . THR A 1 84 ? -3.155 -0.129 -6.355 1.00 83.81 84 THR A O 1
ATOM 620 N N . PHE A 1 85 ? -3.992 0.560 -4.399 1.00 83.94 85 PHE A N 1
ATOM 621 C CA . PHE A 1 85 ? -5.380 0.432 -4.851 1.00 83.94 85 PHE A CA 1
ATOM 622 C C . PHE A 1 85 ? -5.722 1.489 -5.896 1.00 83.94 85 PHE A C 1
ATOM 624 O O . PHE A 1 85 ? -6.308 1.150 -6.924 1.00 83.94 85 PHE A O 1
ATOM 631 N N . MET A 1 86 ? -5.312 2.739 -5.675 1.00 87.81 86 MET A N 1
ATOM 632 C CA . MET A 1 86 ? -5.486 3.811 -6.655 1.00 87.81 86 MET A CA 1
ATOM 633 C C . MET A 1 86 ? -4.732 3.518 -7.955 1.00 87.81 86 MET A C 1
ATOM 635 O O . MET A 1 86 ? -5.328 3.626 -9.027 1.00 87.81 86 MET A O 1
ATOM 639 N N . GLY A 1 87 ? -3.485 3.046 -7.875 1.00 90.31 87 GLY A N 1
ATOM 640 C CA . GLY A 1 87 ? -2.707 2.664 -9.056 1.00 90.31 87 GLY A CA 1
ATOM 641 C C . GLY A 1 87 ? -3.377 1.570 -9.894 1.00 90.31 87 GLY A C 1
ATOM 642 O O . GLY A 1 87 ? -3.487 1.697 -11.113 1.00 90.31 87 GLY A O 1
ATOM 643 N N . HIS A 1 88 ? -3.914 0.523 -9.258 1.00 91.81 88 HIS A N 1
ATOM 644 C CA . HIS A 1 88 ? -4.641 -0.530 -9.979 1.00 91.81 88 HIS A CA 1
ATOM 645 C C . HIS A 1 88 ? -5.941 -0.017 -10.615 1.00 91.81 88 HIS A C 1
ATOM 647 O O . HIS A 1 88 ? -6.281 -0.408 -11.731 1.00 91.81 88 HIS A O 1
ATOM 653 N N . GLN A 1 89 ? -6.665 0.871 -9.933 1.00 91.44 89 GLN A N 1
ATOM 654 C CA . GLN A 1 89 ? -7.877 1.501 -10.462 1.00 91.44 89 GLN A CA 1
ATOM 655 C C . GLN A 1 89 ? -7.575 2.389 -11.681 1.00 91.44 89 GLN A C 1
ATOM 657 O O . GLN A 1 89 ? -8.355 2.413 -12.638 1.00 91.44 89 GLN A O 1
ATOM 662 N N . GLU A 1 90 ? -6.448 3.099 -11.673 1.00 92.81 90 GLU A N 1
ATOM 663 C CA . GLU A 1 90 ? -5.984 3.934 -12.785 1.00 92.81 90 GLU A CA 1
ATOM 664 C C . GLU A 1 90 ? -5.603 3.088 -14.011 1.00 92.81 90 GLU A C 1
ATOM 666 O O . GLU A 1 90 ? -6.054 3.373 -15.120 1.00 92.81 90 GLU A O 1
ATOM 671 N N . ILE A 1 91 ? -4.884 1.974 -13.810 1.00 92.81 91 ILE A N 1
ATOM 672 C CA . ILE A 1 91 ? -4.558 1.005 -14.876 1.00 92.81 91 ILE A CA 1
ATOM 673 C C . ILE A 1 91 ? -5.828 0.462 -15.552 1.00 92.81 91 ILE A C 1
ATOM 675 O O . ILE A 1 91 ? -5.843 0.225 -16.760 1.00 92.81 91 ILE A O 1
ATOM 679 N N . LEU A 1 92 ? -6.911 0.283 -14.789 1.00 92.81 92 LEU A N 1
ATOM 680 C CA . LEU A 1 92 ? -8.207 -0.175 -15.298 1.00 92.81 92 LEU A CA 1
ATOM 681 C C . LEU A 1 92 ? -9.061 0.945 -15.928 1.00 92.81 92 LEU A C 1
ATOM 683 O O . LEU A 1 92 ? -10.178 0.682 -16.374 1.00 92.81 92 LEU A O 1
ATOM 687 N N . GLY A 1 93 ? -8.542 2.174 -16.011 1.00 92.44 93 GLY A N 1
ATOM 688 C CA . GLY A 1 93 ? -9.150 3.293 -16.735 1.00 92.44 93 GLY A CA 1
ATOM 689 C C . GLY A 1 93 ? -10.028 4.221 -15.893 1.00 92.44 93 GLY A C 1
ATOM 690 O O . GLY A 1 93 ? -10.747 5.052 -16.452 1.00 92.44 93 GLY A O 1
ATOM 691 N N . THR A 1 94 ? -10.000 4.101 -14.565 1.00 92.50 94 THR A N 1
ATOM 692 C CA . THR A 1 94 ? -10.689 5.060 -13.688 1.00 92.50 94 THR A CA 1
ATOM 693 C C . THR A 1 94 ? -9.831 6.305 -13.438 1.00 92.50 94 THR A C 1
ATOM 695 O O . THR A 1 94 ? -8.653 6.350 -13.783 1.00 92.50 94 THR A O 1
ATOM 698 N N . ARG A 1 95 ? -10.429 7.336 -12.830 1.00 89.44 95 ARG A N 1
ATOM 699 C CA . ARG A 1 95 ? -9.723 8.541 -12.370 1.00 89.44 95 ARG A CA 1
ATOM 700 C C . ARG A 1 95 ? -9.899 8.668 -10.858 1.00 89.44 95 ARG A C 1
ATOM 702 O O . ARG A 1 95 ? -10.909 9.240 -10.436 1.00 89.44 95 ARG A O 1
ATOM 709 N N . PRO A 1 96 ? -8.991 8.087 -10.053 1.00 84.88 96 PRO A N 1
ATOM 710 C CA . PRO A 1 96 ? -9.073 8.173 -8.603 1.00 84.88 96 PRO A CA 1
ATOM 711 C C . PRO A 1 96 ? -9.112 9.631 -8.140 1.00 84.88 96 PRO A C 1
ATOM 713 O O . PRO A 1 96 ? -8.405 10.487 -8.671 1.00 84.88 96 PRO A O 1
ATOM 716 N N . LEU A 1 97 ? -9.963 9.913 -7.156 1.00 84.25 97 LEU A N 1
ATOM 717 C CA . LEU A 1 97 ? -9.958 11.202 -6.475 1.00 84.25 97 LEU A CA 1
ATOM 718 C C . LEU A 1 97 ? -8.833 11.222 -5.430 1.00 84.25 97 LEU A C 1
ATOM 720 O O . LEU A 1 97 ? -8.486 10.157 -4.911 1.00 84.25 97 LEU A O 1
ATOM 724 N N . PRO A 1 98 ? -8.302 12.408 -5.083 1.00 82.44 98 PRO A N 1
ATOM 725 C CA . PRO A 1 98 ? -7.328 12.538 -4.007 1.00 82.44 98 PRO A CA 1
ATOM 726 C C . PRO A 1 98 ? -7.807 11.854 -2.714 1.00 82.44 98 PRO A C 1
ATOM 728 O O . PRO A 1 98 ? -8.992 11.972 -2.368 1.00 82.44 98 PRO A O 1
ATOM 731 N N . PRO A 1 99 ? -6.926 11.134 -1.993 1.00 78.62 99 PRO A N 1
ATOM 732 C CA . PRO A 1 99 ? -7.304 10.456 -0.763 1.00 78.62 99 PRO A CA 1
ATOM 733 C C . PRO A 1 99 ? -7.733 11.468 0.299 1.00 78.62 99 PRO A C 1
ATOM 735 O O . PRO A 1 99 ? -7.052 12.463 0.555 1.00 78.62 99 PRO A O 1
ATOM 738 N N . LEU A 1 100 ? -8.842 11.182 0.984 1.00 83.44 100 LEU A N 1
ATOM 739 C CA . LEU A 1 100 ? -9.201 11.916 2.191 1.00 83.44 100 LEU A CA 1
ATOM 740 C C . LEU A 1 100 ? -8.207 11.553 3.300 1.00 83.44 100 LEU A C 1
ATOM 742 O O . LEU A 1 100 ? -8.203 10.418 3.776 1.00 83.44 100 LEU A O 1
ATOM 746 N N . ARG A 1 101 ? -7.398 12.527 3.723 1.00 85.75 101 ARG A N 1
ATOM 747 C CA . ARG A 1 101 ? -6.546 12.416 4.910 1.00 85.75 101 ARG A CA 1
ATOM 748 C C . ARG A 1 101 ? -7.327 12.885 6.127 1.00 85.75 101 ARG A C 1
ATOM 750 O O . ARG A 1 101 ? -7.640 14.065 6.248 1.00 85.75 101 ARG A O 1
ATOM 757 N N . MET A 1 102 ? -7.647 11.953 7.007 1.00 88.06 102 MET A N 1
ATOM 758 C CA . MET A 1 102 ? -8.382 12.191 8.240 1.00 88.06 102 MET A CA 1
ATOM 759 C C . MET A 1 102 ? -7.777 11.287 9.316 1.00 88.06 102 MET A C 1
ATOM 761 O O . MET A 1 102 ? -8.064 10.094 9.328 1.00 88.06 102 MET A O 1
ATOM 765 N N . PRO A 1 103 ? -6.902 11.803 10.188 1.00 89.56 103 PRO A N 1
ATOM 766 C CA . PRO A 1 103 ? -6.367 11.047 11.318 1.00 89.56 103 PRO A CA 1
ATOM 767 C C . PRO A 1 103 ? -7.472 10.478 12.210 1.00 89.56 103 PRO A C 1
ATOM 769 O O . PRO A 1 103 ? -8.540 11.079 12.350 1.00 89.56 103 PRO A O 1
ATOM 772 N N . PHE A 1 104 ? -7.220 9.342 12.860 1.00 91.06 104 PHE A N 1
ATOM 773 C CA . PHE A 1 104 ? -8.238 8.681 13.676 1.00 91.06 104 PHE A CA 1
ATOM 774 C C . PHE A 1 104 ? -8.721 9.560 14.839 1.00 91.06 104 PHE A C 1
ATOM 776 O O . PHE A 1 104 ? -9.902 9.547 15.179 1.00 91.06 104 PHE A O 1
ATOM 783 N N . ARG A 1 105 ? -7.844 10.412 15.388 1.00 91.25 105 ARG A N 1
ATOM 784 C CA . ARG A 1 105 ? -8.198 11.421 16.406 1.00 91.25 105 ARG A CA 1
ATOM 785 C C . ARG A 1 105 ? -9.350 12.350 16.005 1.00 91.25 105 ARG A C 1
ATOM 787 O O . ARG A 1 105 ? -10.039 12.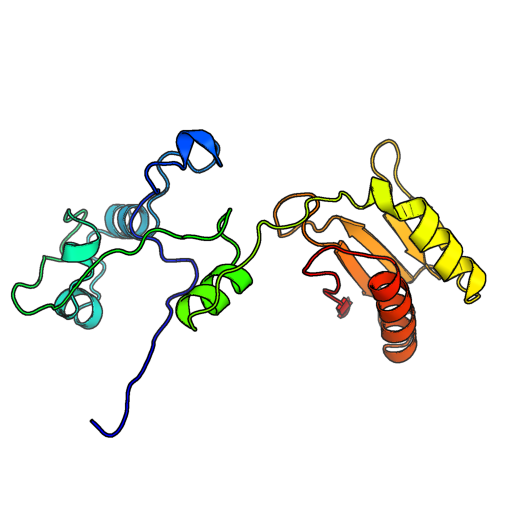845 16.886 1.00 91.25 105 ARG A O 1
ATOM 794 N N . ASP A 1 106 ? -9.577 12.577 14.713 1.00 91.88 106 ASP A N 1
ATOM 795 C CA . ASP A 1 106 ? -10.648 13.464 14.240 1.00 91.88 106 ASP A CA 1
ATOM 796 C C . ASP A 1 106 ? -12.011 12.753 14.218 1.00 91.88 106 ASP A C 1
ATOM 798 O O . ASP A 1 106 ? -13.060 13.388 14.111 1.00 91.88 106 ASP A O 1
ATOM 802 N N . VAL A 1 107 ? -12.007 11.419 14.316 1.00 92.62 107 VAL A N 1
ATOM 803 C CA . VAL A 1 107 ? -13.204 10.569 14.273 1.00 92.62 107 VAL A CA 1
ATOM 8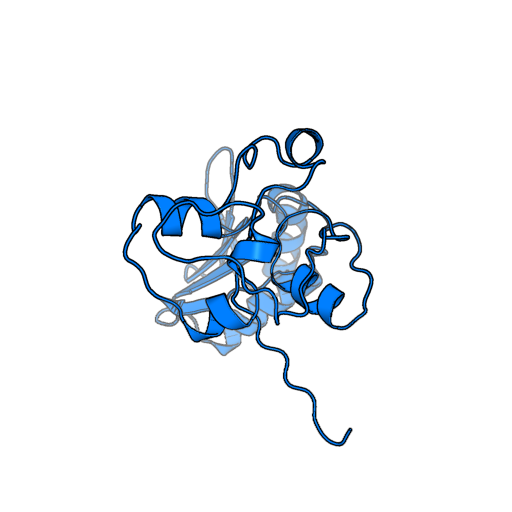04 C C . VAL A 1 107 ? -13.393 9.739 15.542 1.00 92.62 107 VAL A C 1
ATOM 806 O O . VAL A 1 107 ? -14.432 9.100 15.695 1.00 92.62 107 VAL A O 1
ATOM 809 N N . ILE A 1 108 ? -12.422 9.752 16.458 1.00 94.69 108 ILE A N 1
ATOM 810 C CA . ILE A 1 108 ? -12.400 8.900 17.649 1.00 94.69 108 ILE A CA 1
ATOM 811 C C . ILE A 1 108 ? -13.651 9.087 18.513 1.00 94.69 108 ILE A C 1
ATOM 813 O O . ILE A 1 108 ? -14.246 8.096 18.925 1.00 94.69 108 ILE A O 1
ATOM 817 N N . ASP A 1 109 ? -14.112 10.328 18.695 1.00 96.25 109 ASP A N 1
ATOM 818 C CA . ASP A 1 109 ? -15.288 10.652 19.510 1.00 96.25 109 ASP A CA 1
ATOM 819 C C . ASP A 1 109 ? -16.568 10.013 18.946 1.00 96.25 109 ASP A C 1
ATOM 821 O O . ASP A 1 109 ? -17.324 9.363 19.671 1.00 96.25 109 ASP A O 1
ATOM 825 N N . ARG A 1 110 ? -16.805 10.147 17.632 1.00 96.31 110 ARG A N 1
ATOM 826 C CA . ARG A 1 110 ? -18.001 9.576 16.987 1.00 96.31 110 ARG A CA 1
ATOM 827 C C . ARG A 1 110 ? -17.949 8.051 16.921 1.00 96.31 110 ARG A C 1
ATOM 829 O O . ARG A 1 110 ? -18.980 7.398 17.070 1.00 96.31 110 ARG A O 1
ATOM 836 N N . VAL A 1 111 ? -16.758 7.481 16.718 1.00 96.25 111 VAL A N 1
ATOM 837 C CA . VAL A 1 111 ? -16.559 6.026 16.687 1.00 96.25 111 VAL A CA 1
ATOM 838 C C . VAL A 1 111 ? -16.796 5.439 18.078 1.00 96.25 111 VAL A C 1
ATOM 840 O O . VAL A 1 111 ? -17.541 4.469 18.205 1.00 96.25 111 VAL A O 1
ATOM 843 N N . GLU A 1 112 ? -16.232 6.049 19.123 1.00 97.88 112 GLU A N 1
ATOM 844 C CA . GLU A 1 112 ? -16.461 5.651 20.513 1.00 97.88 112 GLU A CA 1
ATOM 845 C C . GLU A 1 112 ? -17.949 5.705 20.862 1.00 97.88 112 GLU A C 1
ATOM 847 O O . GLU A 1 112 ? -18.503 4.714 21.336 1.00 97.88 112 GLU A O 1
ATOM 852 N N . GLN A 1 113 ? -18.627 6.817 20.561 1.00 98.06 113 GLN A N 1
ATOM 853 C CA . GLN A 1 113 ? -20.050 6.967 20.853 1.00 98.06 113 GLN A CA 1
ATOM 854 C C . GLN A 1 113 ? -20.906 5.903 20.150 1.00 98.06 113 GLN A C 1
ATOM 856 O O . GLN A 1 113 ? -21.831 5.357 20.760 1.00 98.06 113 GLN A O 1
ATOM 861 N N . ALA A 1 114 ? -20.608 5.586 18.888 1.00 97.81 114 ALA A N 1
ATOM 862 C CA . ALA A 1 114 ? -21.326 4.559 18.139 1.00 97.81 114 ALA A CA 1
ATOM 863 C C . ALA A 1 114 ? -21.108 3.156 18.728 1.00 97.81 114 ALA A C 1
ATOM 865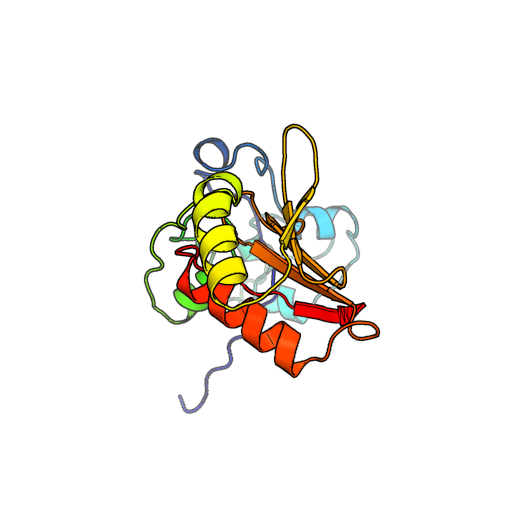 O O . ALA A 1 114 ? -22.062 2.391 18.871 1.00 97.81 114 ALA A O 1
ATOM 866 N N . LEU A 1 115 ? -19.874 2.833 19.125 1.00 97.81 115 LEU A N 1
ATOM 867 C CA . LEU A 1 115 ? -19.543 1.552 19.752 1.00 97.81 115 LEU A CA 1
ATOM 868 C C . LEU A 1 115 ? -20.211 1.400 21.125 1.00 97.81 115 LEU A C 1
ATOM 870 O O . LEU A 1 115 ? -20.823 0.366 21.391 1.00 97.81 115 LEU A O 1
ATOM 874 N N . VAL A 1 116 ? -20.175 2.443 21.959 1.00 98.12 116 VAL A N 1
ATOM 875 C CA . VAL A 1 116 ? -20.857 2.457 23.264 1.00 98.12 116 VAL A CA 1
ATOM 876 C C . VAL A 1 116 ? -22.371 2.320 23.088 1.00 98.12 116 VAL A C 1
ATOM 878 O O . VAL A 1 116 ? -23.004 1.529 23.785 1.00 98.12 116 VAL A O 1
ATOM 881 N N . SER A 1 117 ? -22.960 3.021 22.114 1.00 97.94 117 SER A N 1
ATOM 882 C CA . SER A 1 117 ? -24.401 2.932 21.820 1.00 97.94 117 SER A CA 1
ATOM 883 C C . SER A 1 117 ? -24.824 1.541 21.334 1.00 97.94 117 SER A C 1
ATOM 885 O O . SER A 1 117 ? -25.952 1.120 21.576 1.00 97.94 117 SER A 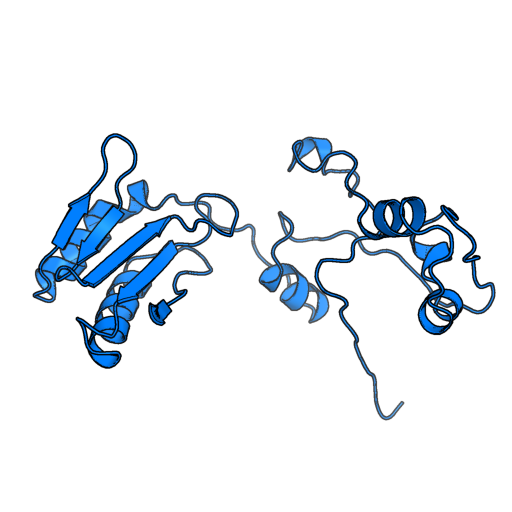O 1
ATOM 887 N N . ALA A 1 118 ? -23.919 0.813 20.678 1.00 97.19 118 ALA A N 1
ATOM 888 C CA . ALA A 1 118 ? -24.122 -0.572 20.264 1.00 97.19 118 ALA A CA 1
ATOM 889 C C . ALA A 1 118 ? -23.870 -1.599 21.390 1.00 97.19 118 ALA A C 1
ATOM 891 O O . ALA A 1 118 ? -24.012 -2.799 21.158 1.00 97.19 118 ALA A O 1
ATOM 892 N N . GLY A 1 119 ? -23.529 -1.145 22.602 1.00 97.50 119 GLY A N 1
ATOM 893 C CA . GLY A 1 119 ? -23.365 -1.989 23.787 1.00 97.50 119 GLY A CA 1
ATOM 894 C C . GLY A 1 119 ? -21.955 -2.543 23.998 1.00 97.50 119 GLY A C 1
ATOM 895 O O . GLY A 1 119 ? -21.781 -3.446 24.815 1.00 97.50 119 GLY A O 1
ATOM 896 N N . TRP A 1 120 ? -20.951 -2.026 23.287 1.00 97.69 120 TRP A N 1
ATOM 897 C CA . TRP A 1 120 ? -19.556 -2.426 23.477 1.00 97.69 120 TRP A CA 1
ATOM 898 C C . TRP A 1 120 ? -18.901 -1.641 24.620 1.00 97.69 120 TRP A C 1
ATOM 900 O O . TRP A 1 120 ? -19.145 -0.446 24.785 1.00 97.69 120 TRP A O 1
ATOM 910 N N . GLN A 1 121 ? -18.027 -2.295 25.390 1.00 97.69 121 GLN A N 1
ATOM 911 C CA . GLN A 1 121 ? -17.173 -1.614 26.361 1.00 97.69 121 GLN A CA 1
ATOM 912 C C . GLN A 1 121 ? -15.988 -0.999 25.620 1.00 97.69 121 GLN A C 1
ATOM 914 O O . GLN A 1 121 ? -15.231 -1.726 24.980 1.00 97.69 121 GLN A O 1
ATOM 919 N N . VAL A 1 122 ? -15.810 0.316 25.725 1.00 98.00 122 VAL A N 1
ATOM 920 C CA . VAL A 1 122 ? -14.754 1.054 25.023 1.00 98.00 122 VAL A CA 1
ATOM 921 C C . VAL A 1 122 ? -13.900 1.824 26.024 1.00 98.00 122 VAL A C 1
ATOM 923 O O . VAL A 1 122 ? -14.423 2.465 26.931 1.00 98.00 122 VAL A O 1
ATOM 926 N N . GLU A 1 123 ? -12.584 1.758 25.850 1.00 97.38 123 GLU A N 1
ATOM 927 C CA . GLU A 1 123 ? -11.592 2.534 26.592 1.00 97.38 123 GLU A CA 1
ATOM 928 C C . GLU A 1 123 ? -10.703 3.292 25.608 1.00 97.38 123 GLU A C 1
ATOM 930 O O . GLU A 1 123 ? -10.225 2.709 24.635 1.00 97.38 123 GLU A O 1
ATOM 935 N N . ARG A 1 124 ? -10.407 4.566 25.873 1.00 96.25 124 ARG A N 1
ATOM 936 C CA . ARG A 1 124 ? -9.309 5.254 25.182 1.00 96.25 124 ARG A CA 1
ATOM 937 C C . ARG A 1 124 ? -7.985 4.886 25.835 1.00 96.25 124 ARG A C 1
ATOM 939 O O . ARG A 1 124 ? -7.869 4.919 27.060 1.00 96.25 124 ARG A O 1
ATOM 946 N N . ARG A 1 125 ? -6.982 4.556 25.027 1.00 94.56 125 ARG A N 1
ATOM 947 C CA . ARG A 1 125 ? -5.620 4.261 25.490 1.00 94.56 125 ARG A CA 1
ATOM 948 C C . ARG A 1 125 ? -4.599 5.087 24.724 1.00 94.56 125 ARG A C 1
ATOM 950 O O . ARG A 1 125 ? -4.771 5.308 23.530 1.00 94.56 125 ARG A O 1
ATOM 957 N N . GLY A 1 126 ? -3.535 5.483 25.418 1.00 91.12 126 GLY A N 1
ATOM 958 C CA . GLY A 1 126 ? -2.494 6.382 24.918 1.00 91.12 126 GLY A CA 1
ATOM 959 C C . GLY A 1 126 ? -2.573 7.775 25.547 1.00 91.12 126 GLY A C 1
ATOM 960 O O . GLY A 1 126 ? -3.606 8.148 26.107 1.00 91.12 126 GLY A O 1
ATOM 961 N N . ASP A 1 127 ? -1.465 8.511 25.464 1.00 85.62 127 ASP A N 1
ATOM 962 C CA . ASP A 1 127 ? -1.344 9.880 25.973 1.00 85.62 127 ASP A CA 1
ATOM 963 C C . ASP A 1 127 ? -1.807 10.873 24.888 1.00 85.62 127 ASP A C 1
ATOM 965 O O . ASP A 1 127 ? -3.008 11.049 24.679 1.00 85.62 127 ASP A O 1
ATOM 969 N N . ASP A 1 128 ? -0.868 11.462 24.138 1.00 82.38 128 ASP A N 1
ATOM 970 C CA . ASP A 1 128 ? -1.156 12.438 23.076 1.00 82.38 128 ASP A CA 1
ATOM 971 C C . ASP A 1 128 ? -1.828 11.813 21.840 1.00 82.38 128 ASP A C 1
ATOM 973 O O . ASP A 1 128 ? -2.644 12.451 21.171 1.00 82.38 128 ASP A O 1
ATOM 977 N N . LEU A 1 129 ? -1.487 10.560 21.524 1.00 84.81 129 LEU A N 1
ATOM 978 C CA . LEU A 1 129 ? -2.088 9.782 20.442 1.00 84.81 129 LEU A CA 1
ATOM 979 C C . LEU A 1 129 ? -2.892 8.636 21.042 1.00 84.81 129 LEU A C 1
ATOM 981 O O . LEU A 1 129 ? -2.337 7.759 21.705 1.00 84.81 129 LEU A O 1
ATOM 985 N N . GLN A 1 130 ? -4.199 8.661 20.796 1.00 92.00 130 GLN A N 1
ATOM 986 C CA . GLN A 1 130 ? -5.145 7.733 21.399 1.00 92.00 130 GLN A CA 1
ATOM 987 C C . GLN A 1 130 ? -5.694 6.731 20.385 1.00 92.00 130 GLN A C 1
ATOM 989 O O . GLN A 1 130 ? -5.958 7.068 19.231 1.00 92.00 130 GLN A O 1
ATOM 994 N N . PHE A 1 131 ? -5.934 5.512 20.856 1.00 94.38 131 PHE A N 1
ATOM 995 C CA . PHE A 1 131 ? -6.678 4.473 20.151 1.00 94.38 131 PHE A CA 1
ATOM 996 C C . PHE A 1 131 ? -7.837 3.978 21.024 1.00 94.38 131 PHE A C 1
ATOM 998 O O . PHE A 1 131 ? -7.824 4.150 22.247 1.00 94.38 131 PHE A O 1
ATOM 1005 N N . LEU A 1 132 ? -8.845 3.364 20.404 1.00 96.44 132 LEU A N 1
ATOM 1006 C CA . LEU A 1 132 ? -9.941 2.724 21.128 1.00 96.44 132 LEU A CA 1
ATOM 1007 C C . LEU A 1 132 ? -9.608 1.264 21.400 1.00 96.44 132 LEU A C 1
ATOM 1009 O O . LEU A 1 132 ? -9.212 0.520 20.505 1.00 96.44 132 LEU A O 1
ATOM 1013 N N . TRP A 1 133 ? -9.817 0.854 22.640 1.00 97.00 133 TRP A N 1
ATOM 1014 C CA . TRP A 1 133 ? -9.670 -0.506 23.113 1.00 97.00 133 TRP A CA 1
ATOM 1015 C C . TRP A 1 133 ? -11.041 -1.046 23.506 1.00 97.00 133 TRP A C 1
ATOM 1017 O O . TRP A 1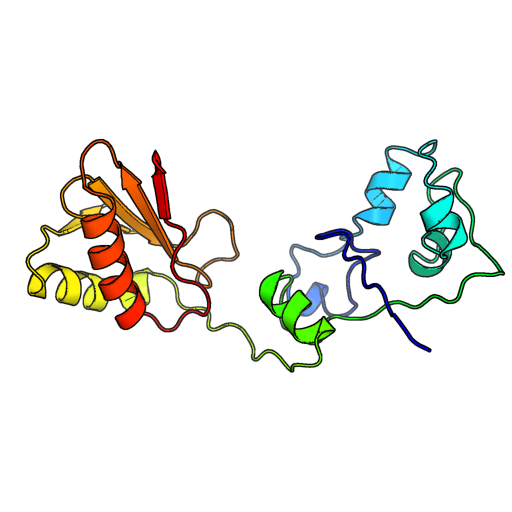 133 ? -11.647 -0.596 24.478 1.00 97.00 133 TRP A O 1
ATOM 1027 N N . VAL A 1 134 ? -11.555 -1.981 22.711 1.00 97.12 134 VAL A N 1
ATOM 1028 C CA . VAL A 1 134 ? -12.934 -2.468 22.794 1.00 97.12 134 VAL A CA 1
ATOM 1029 C C . VAL A 1 134 ? -12.959 -3.883 23.357 1.00 97.12 134 VAL A C 1
ATOM 1031 O O . VAL A 1 134 ? -12.226 -4.756 22.886 1.00 97.12 134 VAL A O 1
ATOM 1034 N N . ASN A 1 135 ? -13.805 -4.114 24.365 1.00 95.19 135 ASN A N 1
ATOM 1035 C CA . ASN A 1 135 ? -14.025 -5.412 25.020 1.00 95.19 135 ASN A CA 1
ATOM 1036 C C . ASN A 1 135 ? -12.738 -6.144 25.440 1.00 95.19 135 ASN A C 1
ATOM 1038 O O . ASN A 1 135 ? -12.677 -7.370 25.434 1.00 95.19 135 ASN A O 1
ATOM 1042 N N . GLN A 1 136 ? -11.687 -5.398 25.778 1.00 94.94 136 GLN A N 1
ATOM 1043 C CA . GLN A 1 136 ? -10.370 -5.953 26.093 1.00 94.94 136 GLN A CA 1
ATOM 1044 C C . GLN A 1 136 ? -9.759 -6.853 24.998 1.00 94.94 136 GLN A C 1
ATOM 1046 O O . GLN A 1 136 ? -8.890 -7.674 25.292 1.00 94.94 136 GLN A O 1
ATOM 1051 N N . ALA A 1 137 ? -10.201 -6.708 23.744 1.00 94.56 137 ALA A N 1
ATOM 1052 C CA . ALA A 1 137 ? -9.855 -7.635 22.668 1.00 94.56 137 ALA A CA 1
ATOM 1053 C C . ALA A 1 137 ? -9.575 -6.968 21.318 1.00 94.56 137 ALA A C 1
ATOM 1055 O O . ALA A 1 137 ? -8.880 -7.569 20.497 1.00 94.56 137 ALA A O 1
ATOM 1056 N N . VAL A 1 138 ? -10.111 -5.769 21.065 1.00 95.12 138 VAL A N 1
ATOM 1057 C CA . VAL A 1 138 ? -10.000 -5.100 19.762 1.00 95.12 138 VAL A CA 1
ATOM 1058 C C . VAL A 1 138 ? -9.374 -3.717 19.912 1.00 95.12 138 VAL A C 1
ATOM 1060 O O . VAL A 1 138 ? -9.899 -2.877 20.638 1.00 95.12 138 VAL A O 1
ATOM 1063 N N . ALA A 1 139 ? -8.274 -3.466 19.202 1.00 94.69 139 ALA A N 1
ATOM 1064 C CA . ALA A 1 139 ? -7.657 -2.147 19.078 1.00 94.69 139 ALA A CA 1
ATOM 1065 C C . ALA A 1 139 ? -8.096 -1.473 17.775 1.00 94.69 139 ALA A C 1
ATOM 1067 O O . ALA A 1 139 ? -8.008 -2.082 16.710 1.00 94.69 139 ALA A O 1
ATOM 1068 N N . ILE A 1 140 ? -8.534 -0.215 17.859 1.00 93.81 140 ILE A N 1
ATOM 1069 C CA . ILE A 1 140 ? -8.951 0.601 16.715 1.00 93.81 140 ILE A CA 1
ATOM 1070 C C . ILE A 1 140 ? -8.175 1.915 16.731 1.00 93.81 140 ILE A C 1
ATOM 1072 O O . ILE A 1 140 ? -8.264 2.668 17.702 1.00 93.81 140 ILE A O 1
ATOM 1076 N N . GLY A 1 141 ? -7.448 2.209 15.657 1.00 91.94 141 GLY A N 1
ATOM 1077 C CA . GLY A 1 141 ? -6.638 3.421 15.554 1.00 91.94 141 GLY A CA 1
ATOM 1078 C C . GLY A 1 141 ? -6.121 3.682 14.144 1.00 91.94 141 GLY A C 1
ATOM 1079 O O . GLY A 1 141 ? -6.480 2.973 13.201 1.00 91.94 141 GLY A O 1
ATOM 1080 N N . ASP A 1 142 ? -5.268 4.697 14.007 1.00 86.94 142 ASP A N 1
ATOM 1081 C CA . ASP A 1 142 ? -4.534 4.948 12.766 1.00 86.94 142 ASP A CA 1
ATOM 1082 C C . ASP A 1 142 ? -3.691 3.725 12.366 1.00 86.94 142 ASP A C 1
ATOM 1084 O O . ASP A 1 142 ? -3.174 2.985 13.208 1.00 86.94 142 ASP A O 1
ATOM 1088 N N . ASN A 1 143 ? -3.582 3.496 11.059 1.00 78.75 143 ASN A N 1
ATOM 1089 C CA . ASN A 1 143 ? -2.760 2.425 10.513 1.00 78.75 143 ASN A CA 1
ATOM 1090 C C . ASN A 1 143 ? -1.262 2.659 10.780 1.00 78.75 143 ASN A C 1
ATOM 1092 O O . ASN A 1 143 ? -0.784 3.791 10.776 1.00 78.75 143 ASN A O 1
ATOM 1096 N N . LEU A 1 144 ? -0.525 1.559 10.945 1.00 68.38 144 LEU A N 1
ATOM 1097 C CA . LEU A 1 144 ? 0.936 1.535 11.052 1.00 68.38 144 LEU A CA 1
ATOM 1098 C C . LEU A 1 144 ? 1.638 1.304 9.701 1.00 68.38 144 LEU A C 1
ATOM 1100 O O . LEU A 1 144 ? 2.826 1.580 9.582 1.00 68.38 144 LEU A O 1
ATOM 1104 N N . GLU A 1 145 ? 0.929 0.779 8.697 1.00 66.12 145 GLU A N 1
ATOM 1105 C CA . GLU A 1 145 ? 1.516 0.268 7.446 1.00 66.12 145 GLU A CA 1
ATOM 1106 C C . GLU A 1 145 ? 1.374 1.213 6.240 1.00 66.12 145 GLU A C 1
ATOM 1108 O O . GLU A 1 145 ? 1.976 0.971 5.197 1.00 66.12 145 GLU A O 1
ATOM 1113 N N . ALA A 1 146 ? 0.571 2.272 6.347 1.00 71.25 146 ALA A N 1
ATOM 1114 C CA . ALA A 1 146 ? 0.307 3.220 5.264 1.00 71.25 146 ALA A CA 1
ATOM 1115 C C . ALA A 1 146 ? 0.518 4.657 5.735 1.00 71.25 146 ALA A C 1
ATOM 1117 O O . ALA A 1 146 ? 0.642 4.925 6.930 1.00 71.25 146 ALA A O 1
ATOM 1118 N N . ASP A 1 147 ? 0.506 5.586 4.779 1.00 74.00 147 ASP A N 1
ATOM 1119 C CA . ASP A 1 147 ? 0.569 7.013 5.068 1.00 74.00 147 ASP A CA 1
ATOM 1120 C C . ASP A 1 147 ? -0.496 7.427 6.100 1.00 74.00 147 ASP A C 1
ATOM 1122 O O . ASP A 1 147 ? -1.665 7.021 6.042 1.00 74.00 147 ASP A O 1
ATOM 1126 N N . LEU A 1 148 ? -0.079 8.291 7.026 1.00 76.12 148 LEU A N 1
ATOM 1127 C CA . LEU A 1 148 ? -0.890 8.749 8.149 1.00 76.12 148 LEU A CA 1
ATOM 1128 C C . LEU A 1 148 ? -2.249 9.315 7.696 1.00 76.12 148 LEU A C 1
ATOM 1130 O O . LEU A 1 148 ? -2.331 10.134 6.776 1.00 76.12 148 LEU A O 1
ATOM 1134 N N . GLY A 1 149 ? -3.315 8.905 8.390 1.00 77.06 149 GLY A N 1
ATOM 1135 C CA . GLY A 1 149 ? -4.672 9.421 8.202 1.00 77.06 149 GLY A CA 1
ATOM 1136 C C . GLY A 1 149 ? -5.398 8.918 6.952 1.00 77.06 149 GLY A C 1
ATOM 1137 O O . GLY A 1 149 ? -6.463 9.440 6.635 1.00 77.06 149 GLY A O 1
ATOM 1138 N N . GLN A 1 150 ? -4.858 7.935 6.227 1.00 77.88 150 GLN A N 1
ATOM 1139 C CA . GLN A 1 150 ? -5.535 7.357 5.055 1.00 77.88 150 GLN A CA 1
ATOM 1140 C C . GLN A 1 150 ? -6.229 6.020 5.342 1.00 77.88 150 GLN A C 1
ATOM 1142 O O . GLN A 1 150 ? -7.132 5.622 4.602 1.00 77.88 150 GLN A O 1
ATOM 1147 N N . VAL A 1 151 ? -5.812 5.322 6.402 1.00 83.12 151 VAL A N 1
ATOM 1148 C CA . VAL A 1 151 ? -6.301 3.989 6.770 1.00 83.12 151 VAL A CA 1
ATOM 1149 C C . VAL A 1 151 ? -6.406 3.881 8.288 1.00 83.12 151 VAL A C 1
ATOM 1151 O O . VAL A 1 151 ? -5.531 4.366 9.004 1.00 83.12 151 VAL A O 1
ATOM 1154 N N . TYR A 1 152 ? -7.448 3.201 8.766 1.00 88.75 152 TYR A N 1
ATOM 1155 C CA . TYR A 1 152 ? -7.578 2.788 10.164 1.00 88.75 152 TYR A CA 1
ATOM 1156 C C . TYR A 1 152 ? -7.474 1.269 10.279 1.00 88.75 152 TYR A C 1
ATOM 1158 O O . TYR A 1 152 ? -8.012 0.547 9.433 1.00 88.75 152 TYR A O 1
ATOM 1166 N N . ASN A 1 153 ? -6.819 0.797 11.336 1.00 88.50 153 ASN A N 1
ATOM 1167 C CA . ASN A 1 153 ? -6.692 -0.626 11.637 1.00 88.50 153 ASN A CA 1
ATOM 1168 C C . ASN A 1 153 ? -7.664 -1.039 12.735 1.00 88.50 153 ASN A C 1
ATOM 1170 O O . ASN A 1 153 ? -7.927 -0.276 13.663 1.00 88.50 153 ASN A O 1
ATOM 1174 N N . ILE A 1 154 ? -8.168 -2.270 12.623 1.00 91.19 154 ILE A N 1
ATOM 1175 C CA . ILE A 1 154 ? -9.023 -2.913 13.620 1.00 91.19 154 ILE A CA 1
ATOM 1176 C C . ILE A 1 154 ? -8.394 -4.263 13.938 1.00 91.19 154 ILE A C 1
ATOM 1178 O O . ILE A 1 154 ? -8.664 -5.264 13.282 1.00 91.19 154 ILE A O 1
ATOM 1182 N N . THR A 1 155 ? -7.521 -4.291 14.934 1.00 92.06 155 THR A N 1
ATOM 1183 C CA . THR A 1 155 ? -6.770 -5.494 15.302 1.00 92.06 155 THR A CA 1
ATOM 1184 C C . THR A 1 155 ? -7.514 -6.234 16.398 1.00 92.06 155 THR A C 1
ATOM 1186 O O . THR A 1 155 ? -7.759 -5.654 17.454 1.00 92.06 155 THR A O 1
ATOM 1189 N N . ALA A 1 156 ? -7.865 -7.499 16.169 1.00 93.06 156 ALA A N 1
ATOM 1190 C CA . ALA A 1 156 ? -8.665 -8.296 17.094 1.00 93.06 156 ALA A CA 1
ATOM 1191 C C . ALA A 1 156 ? -7.899 -9.537 17.570 1.00 93.06 156 ALA A C 1
ATOM 1193 O O . ALA A 1 156 ? -7.367 -10.298 16.765 1.00 93.06 156 ALA A O 1
ATOM 1194 N N . ASN A 1 157 ? -7.896 -9.778 18.881 1.00 94.25 157 ASN A N 1
ATOM 1195 C CA . ASN A 1 157 ? -7.432 -11.039 19.456 1.00 94.25 157 ASN A CA 1
ATOM 1196 C C . ASN A 1 157 ? -8.563 -12.075 19.401 1.00 94.25 157 ASN A C 1
ATOM 1198 O O . ASN A 1 157 ? -9.463 -12.073 20.249 1.00 94.25 157 ASN A O 1
ATOM 1202 N N . LEU A 1 158 ? -8.510 -12.979 18.420 1.00 93.62 158 LEU A N 1
ATOM 1203 C CA . LEU A 1 158 ? -9.578 -13.962 18.189 1.00 93.62 158 LEU A CA 1
ATOM 1204 C C . LEU A 1 158 ? -9.620 -15.083 19.239 1.00 93.62 158 LEU A C 1
ATOM 1206 O O . LEU A 1 158 ? -10.551 -15.885 19.248 1.00 93.62 158 LEU A O 1
ATOM 1210 N N . SER A 1 159 ? -8.646 -15.126 20.153 1.00 93.44 159 SER A N 1
ATOM 1211 C CA . SER A 1 159 ? -8.700 -15.997 21.332 1.00 93.44 159 SER A CA 1
ATOM 1212 C C . SER A 1 159 ? -9.592 -15.428 22.445 1.00 93.44 159 SER A C 1
ATOM 1214 O O . SER A 1 159 ? -9.956 -16.159 23.364 1.00 93.44 159 SER A O 1
ATOM 1216 N N . VAL A 1 160 ? -9.933 -14.132 22.387 1.00 92.94 160 VAL A N 1
ATOM 1217 C CA . VAL A 1 160 ? -10.708 -13.415 23.420 1.00 92.94 160 VAL A CA 1
ATOM 1218 C C . VAL A 1 160 ? -12.078 -12.962 22.905 1.00 92.94 160 VAL A C 1
ATOM 1220 O O . VAL A 1 160 ? -13.034 -12.913 23.677 1.00 92.94 160 VAL A O 1
ATOM 1223 N N . ILE A 1 161 ? -12.204 -12.665 21.608 1.00 94.44 161 ILE A N 1
ATOM 1224 C CA . ILE A 1 161 ? -13.465 -12.266 20.969 1.00 94.44 161 ILE A CA 1
ATOM 1225 C C . ILE A 1 161 ? -13.777 -13.149 19.759 1.00 94.44 161 ILE A C 1
ATOM 1227 O O . ILE A 1 161 ? -12.876 -13.610 19.063 1.00 94.44 161 ILE A O 1
ATOM 1231 N N . SER A 1 162 ? -15.064 -13.376 19.484 1.00 95.06 162 SER A N 1
ATOM 1232 C CA . SER A 1 162 ? -15.473 -14.112 18.288 1.00 95.06 162 SER A CA 1
ATOM 1233 C C . SER A 1 162 ? -15.172 -13.314 17.014 1.00 95.06 162 SER A C 1
ATOM 1235 O O . SER A 1 162 ? -15.225 -12.081 17.001 1.00 95.06 162 SER A O 1
ATOM 1237 N N . PHE A 1 163 ? -14.907 -14.016 15.909 1.00 93.69 163 PHE A N 1
ATOM 1238 C CA . PHE A 1 163 ? -14.743 -13.373 14.603 1.00 93.69 163 PHE A CA 1
ATOM 1239 C C . PHE A 1 163 ? -16.000 -12.588 14.194 1.00 93.69 163 PHE A C 1
ATOM 1241 O O . PHE A 1 163 ? -15.892 -11.474 13.688 1.00 93.69 163 PHE A O 1
ATOM 1248 N N . ASP A 1 164 ? -17.192 -13.117 14.483 1.00 95.31 164 ASP A N 1
ATOM 1249 C CA . ASP A 1 164 ? -18.458 -12.440 14.186 1.00 95.31 164 ASP A CA 1
ATOM 1250 C C . ASP A 1 164 ? -18.599 -11.115 14.938 1.00 95.31 164 ASP A C 1
ATOM 1252 O O . ASP A 1 164 ? -19.052 -10.121 14.369 1.00 95.31 164 ASP A O 1
ATOM 1256 N N . ASP A 1 165 ? -18.192 -11.069 16.205 1.00 95.12 165 ASP A N 1
ATOM 1257 C CA . ASP A 1 165 ? -18.220 -9.837 16.991 1.00 95.12 165 ASP A CA 1
ATOM 1258 C C . ASP A 1 165 ? -17.157 -8.840 16.521 1.00 95.12 165 ASP A C 1
ATOM 1260 O O . ASP A 1 165 ? -17.454 -7.651 16.400 1.00 95.12 165 ASP A O 1
ATOM 1264 N N . ALA A 1 166 ? -15.966 -9.312 16.140 1.00 93.94 166 ALA A N 1
ATOM 1265 C CA . ALA A 1 166 ? -14.949 -8.468 15.515 1.00 93.94 166 ALA A CA 1
ATOM 1266 C C . ALA A 1 166 ? -15.461 -7.840 14.199 1.00 93.94 166 ALA A C 1
ATOM 1268 O O . ALA A 1 166 ? -15.249 -6.651 13.951 1.00 93.94 166 ALA A O 1
ATOM 1269 N N . ILE A 1 167 ? -16.219 -8.592 13.392 1.00 93.69 167 ILE A N 1
ATOM 1270 C CA . ILE A 1 167 ? -16.880 -8.077 12.184 1.00 93.69 167 ILE A CA 1
ATOM 1271 C C . ILE A 1 167 ? -17.977 -7.060 12.525 1.00 93.69 167 ILE A C 1
ATOM 1273 O O . ILE A 1 167 ? -18.084 -6.042 11.840 1.00 93.69 167 ILE A O 1
ATOM 1277 N N . LYS A 1 168 ? -18.787 -7.286 13.569 1.00 95.38 168 LYS A N 1
ATOM 1278 C CA . LYS A 1 168 ? -19.802 -6.310 14.015 1.00 95.38 168 LYS A CA 1
ATOM 1279 C C . LYS A 1 168 ? -19.158 -4.991 14.440 1.00 95.38 168 LYS A C 1
ATOM 1281 O O . LYS A 1 168 ? -19.604 -3.940 13.986 1.00 95.38 168 LYS A O 1
ATOM 1286 N N . ILE A 1 169 ? -18.092 -5.048 15.241 1.00 95.06 169 ILE A N 1
ATOM 1287 C CA . ILE A 1 169 ? -17.296 -3.872 15.626 1.00 95.06 169 ILE A CA 1
ATOM 1288 C C . ILE A 1 169 ? -16.765 -3.179 14.367 1.00 95.06 169 ILE A C 1
ATOM 1290 O O . ILE A 1 169 ? -16.967 -1.980 14.187 1.00 95.06 169 ILE A O 1
ATOM 1294 N N . GLY A 1 170 ? -16.169 -3.943 13.449 1.00 93.56 170 GLY A N 1
ATOM 1295 C CA . GLY A 1 170 ? -15.626 -3.412 12.205 1.00 93.56 170 GLY A CA 1
ATOM 1296 C C . GLY A 1 170 ? -16.653 -2.704 11.317 1.00 93.56 170 GLY A C 1
ATOM 1297 O O . GLY A 1 170 ? -16.352 -1.662 10.734 1.00 93.56 170 GLY A O 1
ATOM 1298 N N . ARG A 1 171 ? -17.886 -3.218 11.247 1.00 93.94 171 ARG A N 1
ATOM 1299 C CA . ARG A 1 171 ? -18.989 -2.576 10.514 1.00 93.94 171 ARG A CA 1
ATOM 1300 C C . ARG A 1 171 ? -19.393 -1.243 11.133 1.00 93.94 171 ARG A C 1
ATOM 1302 O O . ARG A 1 171 ? -19.523 -0.272 10.395 1.00 93.94 171 ARG A O 1
ATOM 1309 N N . ILE A 1 172 ? -19.514 -1.183 12.461 1.00 94.94 172 ILE A N 1
ATOM 1310 C CA . ILE A 1 172 ? -19.823 0.067 13.171 1.00 94.94 172 ILE A CA 1
ATOM 1311 C C . ILE A 1 172 ? -18.749 1.108 12.860 1.00 94.94 172 ILE A C 1
ATOM 1313 O O . ILE A 1 172 ? -19.071 2.212 12.433 1.00 94.94 172 ILE A O 1
ATOM 1317 N N . VAL A 1 173 ? -17.468 0.745 12.989 1.00 93.94 173 VAL A N 1
ATOM 1318 C CA . VAL A 1 173 ? -16.363 1.656 12.658 1.00 93.94 173 VAL A CA 1
ATOM 1319 C C . VAL A 1 173 ? -16.455 2.113 11.203 1.00 93.94 173 VAL A C 1
ATOM 1321 O O . VAL A 1 173 ? -16.353 3.309 10.950 1.00 93.94 173 VAL A O 1
ATOM 1324 N N . ARG A 1 174 ? -16.712 1.205 10.247 1.00 91.69 174 ARG A N 1
ATOM 1325 C CA . ARG A 1 174 ? -16.835 1.558 8.823 1.00 91.69 174 ARG A CA 1
ATOM 1326 C C . ARG A 1 174 ? -17.923 2.595 8.556 1.00 91.69 174 ARG A C 1
ATOM 1328 O O . ARG A 1 174 ? -17.700 3.499 7.757 1.00 91.69 174 ARG A O 1
ATOM 1335 N N . GLU A 1 175 ? -19.078 2.468 9.198 1.00 93.00 175 GLU A N 1
ATOM 1336 C CA . GLU A 1 175 ? -20.192 3.417 9.061 1.00 93.00 175 GLU A CA 1
ATOM 1337 C C . GLU A 1 175 ? -19.844 4.801 9.620 1.00 93.00 175 GLU A C 1
ATOM 1339 O O . GLU A 1 175 ? -20.347 5.814 9.138 1.00 93.00 175 GLU A O 1
ATOM 1344 N N . GLN A 1 176 ? -18.939 4.848 10.598 1.00 92.38 176 GLN A N 1
ATOM 1345 C CA . GLN A 1 176 ? -18.463 6.077 11.213 1.00 92.38 176 GLN A CA 1
ATOM 1346 C C . GLN A 1 176 ? -17.209 6.641 10.543 1.00 92.38 176 GLN A C 1
ATOM 1348 O O . GLN A 1 176 ? -16.581 7.514 11.129 1.00 92.38 176 GLN A O 1
ATOM 1353 N N . VAL A 1 177 ? -16.759 6.176 9.372 1.00 89.12 177 VAL A N 1
ATOM 1354 C CA . VAL A 1 177 ? -15.515 6.688 8.768 1.00 89.12 177 VAL A CA 1
ATOM 1355 C C . VAL A 1 177 ? -15.620 6.928 7.269 1.00 89.12 177 VAL A C 1
ATOM 1357 O O . VAL A 1 177 ? -16.284 6.203 6.537 1.00 89.12 177 VAL A O 1
ATOM 1360 N N . GLN A 1 178 ? -14.942 7.980 6.807 1.00 82.88 178 GLN A N 1
ATOM 1361 C CA . GLN A 1 178 ? -14.990 8.433 5.413 1.00 82.88 178 GLN A CA 1
ATOM 1362 C C . GLN A 1 178 ? -13.718 8.093 4.626 1.00 82.88 178 GLN A C 1
ATOM 1364 O O . GLN A 1 178 ? -13.713 8.209 3.403 1.00 82.88 178 GLN A O 1
ATOM 1369 N N . VAL A 1 179 ? -12.655 7.646 5.303 1.00 78.88 179 VAL A N 1
ATOM 1370 C CA . VAL A 1 179 ? -11.400 7.231 4.661 1.00 78.88 179 VAL A CA 1
ATOM 1371 C C . VAL A 1 179 ? -11.627 6.049 3.709 1.00 78.88 179 VAL A C 1
ATOM 1373 O O . VAL A 1 179 ? -12.508 5.213 3.936 1.00 78.88 179 VAL A O 1
ATOM 1376 N N . GLY A 1 180 ? -10.865 5.991 2.613 1.00 63.94 180 GLY A N 1
ATOM 1377 C CA . GLY A 1 180 ? -11.093 5.043 1.511 1.00 63.94 180 GLY A CA 1
ATOM 1378 C C . GLY A 1 180 ? -10.867 3.572 1.882 1.00 63.94 180 GLY A C 1
ATOM 1379 O O . GLY A 1 180 ? -11.566 2.694 1.378 1.00 63.94 180 GLY A O 1
ATOM 1380 N N . ARG A 1 181 ? -9.948 3.301 2.816 1.00 64.88 181 ARG A N 1
ATOM 1381 C CA . ARG A 1 181 ? -9.678 1.980 3.407 1.00 64.88 181 ARG A CA 1
ATOM 1382 C C . ARG A 1 181 ? -9.837 2.084 4.922 1.00 64.88 181 ARG A C 1
ATOM 1384 O O . ARG A 1 181 ? -9.435 3.067 5.522 1.00 64.88 181 ARG A O 1
ATOM 1391 N N . SER A 1 182 ? -10.469 1.100 5.552 1.00 52.38 182 SER A N 1
ATOM 1392 C CA . SER A 1 182 ? -10.880 1.216 6.972 1.00 52.38 182 SER A CA 1
ATOM 1393 C C . SER A 1 182 ? -10.782 -0.072 7.775 1.00 52.38 182 SER A C 1
ATOM 1395 O O . SER A 1 182 ? -11.090 -0.057 8.959 1.00 52.38 182 SER A O 1
ATOM 1397 N N . LEU A 1 183 ? -10.409 -1.185 7.146 1.00 56.91 183 LEU A N 1
ATOM 1398 C CA . LEU A 1 183 ? -10.557 -2.502 7.745 1.00 56.91 183 LEU A CA 1
ATOM 1399 C C . LEU A 1 183 ? -9.426 -3.421 7.288 1.00 56.91 183 LEU A C 1
ATOM 1401 O O . LEU A 1 183 ? -9.549 -4.116 6.281 1.00 56.91 183 LEU A O 1
ATOM 1405 N N . HIS A 1 184 ? -8.350 -3.452 8.066 1.00 56.19 184 HIS A N 1
ATOM 1406 C CA . HIS A 1 184 ? -7.528 -4.649 8.189 1.00 56.19 184 HIS A CA 1
ATOM 1407 C C . HIS A 1 184 ? -7.869 -5.304 9.522 1.00 56.19 184 HIS A C 1
ATOM 1409 O O . HIS A 1 184 ? -7.558 -4.750 10.575 1.00 56.19 184 HIS A O 1
ATOM 1415 N N . LEU A 1 185 ? -8.553 -6.454 9.461 1.00 56.03 185 LEU A N 1
ATOM 1416 C CA . LEU A 1 185 ? -8.772 -7.307 10.624 1.00 56.03 185 LEU A CA 1
ATOM 1417 C C . LEU A 1 185 ? -7.549 -8.212 10.775 1.00 56.03 185 LEU A C 1
ATOM 1419 O O . LEU A 1 185 ? -7.483 -9.285 10.177 1.00 56.03 185 LEU A O 1
ATOM 1423 N N . ALA A 1 186 ? -6.545 -7.735 11.506 1.00 55.94 186 ALA A N 1
ATOM 1424 C CA . ALA A 1 186 ? -5.404 -8.560 11.872 1.00 55.94 186 ALA A CA 1
ATOM 1425 C C . ALA A 1 186 ? -5.820 -9.447 13.051 1.00 55.94 186 ALA A C 1
ATOM 1427 O O . ALA A 1 186 ? -6.187 -8.939 14.113 1.00 55.94 186 ALA A O 1
ATOM 1428 N N . ALA A 1 187 ? -5.817 -10.759 12.826 1.00 50.94 187 ALA A N 1
ATOM 1429 C CA . ALA A 1 187 ? -6.030 -11.756 13.861 1.00 50.94 187 ALA A CA 1
ATOM 1430 C C . ALA A 1 187 ? -4.674 -12.143 14.459 1.00 50.94 187 ALA A C 1
ATOM 1432 O O . ALA A 1 187 ? -3.808 -12.634 13.732 1.00 50.94 187 ALA A O 1
ATOM 1433 N N . CYS A 1 188 ? -4.515 -11.923 15.762 1.00 47.12 188 CYS A N 1
ATOM 1434 C CA . CYS A 1 188 ? -3.445 -12.515 16.564 1.00 47.12 188 CYS A CA 1
ATOM 1435 C C . CYS A 1 188 ? -4.001 -13.659 17.415 1.00 47.12 188 CYS A C 1
ATOM 1437 O O . CYS A 1 188 ? -5.166 -13.540 17.874 1.00 47.12 188 CYS A O 1
#